Protein AF-A0A847L4D3-F1 (afdb_monomer)

Structure (mmCIF, N/CA/C/O backbone):
data_AF-A0A847L4D3-F1
#
_entry.id   AF-A0A847L4D3-F1
#
loop_
_atom_site.group_PDB
_atom_site.id
_atom_site.type_symbol
_atom_site.label_atom_id
_atom_site.label_alt_id
_atom_site.label_comp_id
_atom_site.label_asym_id
_atom_site.label_entity_id
_atom_site.label_seq_id
_atom_site.pdbx_PDB_ins_code
_atom_site.Cartn_x
_atom_site.Cartn_y
_atom_site.Cartn_z
_atom_site.occupancy
_atom_site.B_iso_or_equiv
_atom_site.auth_seq_id
_atom_site.auth_comp_id
_atom_site.auth_asym_id
_atom_site.auth_atom_id
_atom_site.pdbx_PDB_model_num
ATOM 1 N N . MET A 1 1 ? -10.378 -3.394 -3.296 1.00 94.12 1 MET A N 1
ATOM 2 C CA . MET A 1 1 ? -9.780 -4.619 -3.864 1.00 94.12 1 MET A CA 1
ATOM 3 C C . MET A 1 1 ? -9.910 -5.769 -2.875 1.00 94.12 1 MET A C 1
ATOM 5 O O . MET A 1 1 ? -10.115 -5.501 -1.698 1.00 94.12 1 MET A O 1
ATOM 9 N N . GLU A 1 2 ? -9.843 -7.011 -3.350 1.00 95.50 2 GLU A N 1
ATOM 10 C CA . GLU A 1 2 ? -9.756 -8.251 -2.567 1.00 95.50 2 GLU A CA 1
ATOM 11 C C . GLU A 1 2 ? -8.554 -9.065 -3.065 1.00 95.50 2 GLU A C 1
ATOM 13 O O . GLU A 1 2 ? -8.403 -9.252 -4.276 1.00 95.50 2 GLU A O 1
ATOM 18 N N . HIS A 1 3 ? -7.693 -9.506 -2.148 1.00 97.25 3 HIS A N 1
ATOM 19 C CA . HIS A 1 3 ? -6.501 -10.296 -2.453 1.00 97.25 3 HIS A CA 1
ATOM 20 C C . HIS A 1 3 ? -6.061 -11.127 -1.243 1.00 97.25 3 HIS A C 1
ATOM 22 O O . HIS A 1 3 ? -6.360 -10.758 -0.109 1.00 97.25 3 HIS A O 1
ATOM 28 N N . GLU A 1 4 ? -5.345 -12.224 -1.476 1.00 97.94 4 GLU A N 1
ATOM 29 C CA . GLU A 1 4 ? -4.710 -12.988 -0.397 1.00 97.94 4 GLU A CA 1
ATOM 30 C C . GLU A 1 4 ? -3.506 -12.223 0.160 1.00 97.94 4 GLU A C 1
ATOM 32 O O . GLU A 1 4 ? -2.824 -11.487 -0.561 1.00 97.94 4 GLU A O 1
ATOM 37 N N . GLY A 1 5 ? -3.264 -12.364 1.458 1.00 97.94 5 GLY A N 1
ATOM 38 C CA . GLY A 1 5 ? -2.140 -11.703 2.095 1.00 97.94 5 GLY A CA 1
ATOM 39 C C . GLY A 1 5 ? -2.035 -11.984 3.582 1.00 97.94 5 GLY A C 1
ATOM 40 O O . GLY A 1 5 ? -2.640 -12.913 4.122 1.00 97.94 5 GLY A O 1
ATOM 41 N N . GLU A 1 6 ? -1.258 -11.143 4.252 1.00 97.75 6 GLU A N 1
ATOM 42 C CA . GLU A 1 6 ? -1.014 -11.212 5.684 1.00 97.75 6 GLU A CA 1
ATOM 43 C C . GLU A 1 6 ? -1.372 -9.904 6.374 1.00 97.75 6 GLU A C 1
ATOM 45 O O . GLU A 1 6 ? -1.215 -8.816 5.816 1.00 97.75 6 GLU A O 1
ATOM 50 N N . TYR A 1 7 ? -1.825 -10.001 7.619 1.00 97.44 7 TYR A N 1
ATOM 51 C CA . TYR A 1 7 ? -2.167 -8.841 8.428 1.00 97.44 7 TYR A CA 1
ATOM 52 C C . TYR A 1 7 ? -1.813 -9.013 9.900 1.00 97.44 7 TYR A C 1
ATOM 54 O O . TYR A 1 7 ? -1.570 -10.116 10.397 1.00 97.44 7 TYR A O 1
ATOM 62 N N . VAL A 1 8 ? -1.865 -7.897 10.622 1.00 96.25 8 VAL A N 1
ATOM 63 C CA . VAL A 1 8 ? -1.767 -7.837 12.081 1.00 96.25 8 VAL A CA 1
ATOM 64 C C . VAL A 1 8 ? -2.901 -6.995 12.673 1.00 96.25 8 VAL A C 1
ATOM 66 O O . VAL A 1 8 ? -3.474 -6.128 12.012 1.00 96.25 8 VAL A O 1
ATOM 69 N N . THR A 1 9 ? -3.244 -7.255 13.935 1.00 94.94 9 THR A N 1
ATOM 70 C CA . THR A 1 9 ? -4.385 -6.628 14.640 1.00 94.94 9 THR A CA 1
ATOM 71 C C . THR A 1 9 ? -3.972 -5.750 15.823 1.00 94.94 9 THR A C 1
ATOM 73 O O . THR A 1 9 ? -4.820 -5.290 16.583 1.00 94.94 9 THR A O 1
ATOM 76 N N . ARG A 1 10 ? -2.666 -5.539 16.019 1.00 93.19 10 ARG A N 1
ATOM 77 C CA . ARG A 1 10 ? -2.084 -4.766 17.126 1.00 93.19 10 ARG A CA 1
ATOM 78 C C . ARG A 1 10 ? -0.726 -4.196 16.724 1.00 93.19 10 ARG A C 1
ATOM 80 O O . ARG A 1 10 ? -0.084 -4.755 15.843 1.00 93.19 10 ARG A O 1
ATOM 87 N N . LEU A 1 11 ? -0.282 -3.133 17.400 1.00 91.31 11 LEU A N 1
ATOM 88 C CA . LEU A 1 11 ? 0.953 -2.400 17.065 1.00 91.31 11 LEU A CA 1
ATOM 89 C C . LEU A 1 11 ? 2.250 -3.182 17.299 1.00 91.31 11 LEU A C 1
ATOM 91 O O . LEU A 1 11 ? 3.213 -2.994 16.568 1.00 91.31 11 LEU A O 1
ATOM 95 N N . ASN A 1 12 ? 2.261 -4.084 18.285 1.00 89.25 12 ASN A N 1
ATOM 96 C CA . ASN A 1 12 ? 3.411 -4.939 18.598 1.00 89.25 12 ASN A CA 1
ATOM 97 C C . ASN A 1 12 ? 3.042 -6.417 18.416 1.00 89.25 12 ASN A C 1
ATOM 99 O O . ASN A 1 12 ? 2.889 -7.154 19.397 1.00 89.25 12 ASN A O 1
ATOM 103 N N . PRO A 1 13 ? 2.787 -6.863 17.177 1.00 89.19 13 PRO A N 1
ATOM 104 C CA . PRO A 1 13 ? 2.429 -8.238 16.925 1.00 89.19 13 PRO A CA 1
ATOM 105 C C . PRO A 1 13 ? 3.690 -9.106 16.902 1.00 89.19 13 PRO A C 1
ATOM 107 O O . PRO A 1 13 ? 4.746 -8.738 16.391 1.00 89.19 13 PRO A O 1
ATOM 110 N N . THR A 1 14 ? 3.553 -10.298 17.467 1.00 91.00 14 THR A N 1
ATOM 111 C CA . THR A 1 14 ? 4.585 -11.339 17.467 1.00 91.00 14 THR A CA 1
ATOM 112 C C . THR A 1 14 ? 4.503 -12.230 16.227 1.00 91.00 14 THR A C 1
ATOM 114 O O . THR A 1 14 ? 5.414 -13.004 15.971 1.00 91.00 14 THR A O 1
ATOM 117 N N . GLN A 1 15 ? 3.403 -12.138 15.476 1.00 93.38 15 GLN A N 1
ATOM 118 C CA . GLN A 1 15 ? 3.146 -12.889 14.252 1.00 93.38 15 GLN A CA 1
ATOM 119 C C . GLN A 1 15 ? 2.097 -12.165 13.402 1.00 93.38 15 GLN A C 1
ATOM 121 O O . GLN A 1 15 ? 1.239 -11.460 13.947 1.00 93.38 15 GLN A O 1
ATOM 126 N N . SER A 1 16 ? 2.153 -12.377 12.093 1.00 95.62 16 SER A N 1
ATOM 127 C CA . SER A 1 16 ? 1.091 -12.037 11.150 1.00 95.62 16 SER A CA 1
ATOM 128 C C . SER A 1 16 ? 0.092 -13.193 11.016 1.00 95.62 16 SER A C 1
ATOM 130 O O . SER A 1 16 ? 0.324 -14.309 11.482 1.00 95.62 16 SER A O 1
ATOM 132 N N . THR A 1 17 ? -1.071 -12.915 10.433 1.00 96.44 17 THR A N 1
ATOM 133 C CA . THR A 1 17 ? -2.108 -13.905 10.107 1.00 96.44 17 THR A CA 1
ATOM 134 C C . THR A 1 17 ? -2.388 -13.864 8.613 1.00 96.44 17 THR A C 1
ATOM 136 O O . THR A 1 17 ? -2.573 -12.778 8.072 1.00 96.44 17 THR A O 1
ATOM 139 N N . LYS A 1 18 ? -2.435 -15.034 7.965 1.00 97.50 18 LYS A N 1
ATOM 140 C CA . LYS A 1 18 ? -2.825 -15.179 6.555 1.00 97.50 18 LYS A CA 1
ATOM 141 C C . LYS A 1 18 ? -4.338 -15.207 6.407 1.00 97.50 18 LYS A C 1
ATOM 143 O O . LYS A 1 18 ? -4.996 -15.934 7.150 1.00 97.50 18 LYS A O 1
ATOM 148 N N . ASP A 1 19 ? -4.872 -14.444 5.459 1.00 96.62 19 ASP A N 1
ATOM 149 C CA . ASP A 1 19 ? -6.296 -14.445 5.113 1.00 96.62 19 ASP A CA 1
ATOM 150 C C . ASP A 1 19 ? -6.549 -13.743 3.769 1.00 96.62 19 ASP A C 1
ATOM 152 O O . ASP A 1 19 ? -5.694 -13.026 3.246 1.00 96.62 19 ASP A O 1
ATOM 156 N N . THR A 1 20 ? -7.778 -13.861 3.270 1.00 96.25 20 THR A N 1
ATOM 157 C CA . THR A 1 20 ? -8.281 -12.997 2.208 1.00 96.25 20 THR A CA 1
ATOM 158 C C . THR A 1 20 ? -8.541 -11.602 2.782 1.00 96.25 20 THR A C 1
ATOM 160 O O . THR A 1 20 ? -9.382 -11.413 3.671 1.00 96.25 20 THR A O 1
ATOM 163 N N . LEU A 1 21 ? -7.860 -10.599 2.239 1.00 96.38 21 LEU A N 1
ATOM 164 C CA . LEU A 1 21 ? -7.950 -9.208 2.656 1.00 96.38 21 LEU A CA 1
ATOM 165 C C . LEU A 1 21 ? -8.733 -8.379 1.647 1.00 96.38 21 LEU A C 1
ATOM 167 O O . LEU A 1 21 ? -8.495 -8.442 0.442 1.00 96.38 21 LEU A O 1
ATOM 171 N N . ARG A 1 22 ? -9.620 -7.517 2.146 1.00 94.25 22 ARG A N 1
ATOM 172 C CA . ARG A 1 22 ? -10.179 -6.412 1.370 1.00 94.25 22 ARG A CA 1
ATOM 173 C C . ARG A 1 22 ? -9.639 -5.084 1.822 1.00 94.25 22 ARG A C 1
ATOM 175 O O . ARG A 1 22 ? -9.641 -4.792 3.008 1.00 94.25 22 ARG A O 1
ATOM 182 N N . PHE A 1 23 ? -9.285 -4.245 0.870 1.00 94.75 23 PHE A N 1
ATOM 183 C CA . PHE A 1 23 ? -8.632 -2.975 1.143 1.00 94.75 23 PHE A CA 1
ATOM 184 C C . PHE A 1 23 ? -8.948 -1.943 0.068 1.00 94.75 23 PHE A C 1
ATOM 186 O O . PHE A 1 23 ? -9.446 -2.273 -1.016 1.00 94.75 23 PHE A O 1
ATOM 193 N N . TRP A 1 24 ? -8.658 -0.689 0.383 1.00 93.62 24 TRP A N 1
ATOM 194 C CA . TRP A 1 24 ? -8.607 0.395 -0.587 1.00 93.62 24 TRP A CA 1
ATOM 195 C C . TRP A 1 24 ? -7.185 0.585 -1.085 1.00 93.62 24 TRP A C 1
ATOM 197 O O . TRP A 1 24 ? -6.233 0.226 -0.405 1.00 93.62 24 TRP A O 1
ATOM 207 N N . GLY A 1 25 ? -7.058 1.110 -2.292 1.00 90.12 25 GLY A N 1
ATOM 208 C CA . GLY A 1 25 ? -5.776 1.382 -2.912 1.00 90.12 25 GLY A CA 1
ATOM 209 C C . GLY A 1 25 ? -5.980 1.827 -4.347 1.00 90.12 25 GLY A C 1
ATOM 210 O O . GLY A 1 25 ? -7.039 1.592 -4.939 1.00 90.12 25 GLY A O 1
ATOM 211 N N . GLU A 1 26 ? -4.957 2.458 -4.896 1.00 86.56 26 GLU A N 1
ATOM 212 C CA . GLU A 1 26 ? -4.883 2.734 -6.321 1.00 86.56 26 GLU A CA 1
ATOM 213 C C . GLU A 1 26 ? -4.434 1.462 -7.040 1.00 86.56 26 GLU A C 1
ATOM 215 O O . GLU A 1 26 ? -3.551 0.748 -6.568 1.00 86.56 26 GLU A O 1
ATOM 220 N N . TYR A 1 27 ? -5.091 1.135 -8.149 1.00 89.00 27 TYR A N 1
ATOM 221 C CA . TYR A 1 27 ? -4.680 0.050 -9.029 1.00 89.00 27 TYR A CA 1
ATOM 222 C C . TYR A 1 27 ? -5.233 0.301 -10.422 1.00 89.00 27 TYR A C 1
ATOM 224 O O . TYR A 1 27 ? -6.444 0.269 -10.639 1.00 89.00 27 TYR A O 1
ATOM 232 N N . GLU A 1 28 ? -4.334 0.538 -11.366 1.00 86.12 28 GLU A N 1
ATOM 233 C CA . GLU A 1 28 ? -4.699 0.877 -12.742 1.00 86.12 28 GLU A CA 1
ATOM 234 C C . GLU A 1 28 ? -4.653 -0.347 -13.676 1.00 86.12 28 GLU A C 1
ATOM 236 O O . GLU A 1 28 ? -5.037 -0.279 -14.839 1.00 86.12 28 GLU A O 1
ATOM 241 N N . GLY A 1 29 ? -4.187 -1.499 -13.183 1.00 85.81 29 GLY A N 1
ATOM 242 C CA . GLY A 1 29 ? -4.111 -2.735 -13.957 1.00 85.81 29 GLY A CA 1
ATOM 243 C C . GLY A 1 29 ? -5.462 -3.426 -14.190 1.00 85.81 29 GLY A C 1
ATOM 244 O O . GLY A 1 29 ? -6.542 -2.933 -13.858 1.00 85.81 29 GLY A O 1
ATOM 245 N N . PHE A 1 30 ? -5.406 -4.633 -14.756 1.00 88.56 30 PHE A N 1
ATOM 246 C CA . PHE A 1 30 ? -6.608 -5.420 -15.019 1.00 88.56 30 PHE A CA 1
ATOM 247 C C . PHE A 1 30 ? -7.187 -6.006 -13.736 1.00 88.56 30 PHE A C 1
ATOM 249 O O . PHE A 1 30 ? -6.486 -6.569 -12.899 1.00 88.56 30 PHE A O 1
ATOM 256 N N . SER A 1 31 ? -8.505 -5.928 -13.597 1.00 92.44 31 SER A N 1
ATOM 257 C CA . SER A 1 31 ? -9.205 -6.567 -12.491 1.00 92.44 31 SER A CA 1
ATOM 258 C C . SER A 1 31 ? -10.518 -7.172 -12.957 1.00 92.44 31 SER A C 1
ATOM 260 O O . SER A 1 31 ? -11.190 -6.658 -13.851 1.00 92.44 31 SER A O 1
ATOM 262 N N . LYS A 1 32 ? -10.891 -8.297 -12.347 1.00 94.56 32 LYS A N 1
ATOM 263 C CA . LYS A 1 32 ? -12.287 -8.745 -12.350 1.00 94.56 32 LYS A CA 1
ATOM 264 C C . LYS A 1 32 ? -13.002 -7.985 -11.247 1.00 94.56 32 LYS A C 1
ATOM 266 O O . LYS A 1 32 ? -12.359 -7.543 -10.299 1.00 94.56 32 LYS A O 1
ATOM 271 N N . PHE A 1 33 ? -14.317 -7.863 -11.315 1.00 94.81 33 PHE A N 1
ATOM 272 C CA . PHE A 1 33 ? -15.065 -7.279 -10.211 1.00 94.81 33 PHE A CA 1
ATOM 273 C C . PHE A 1 33 ? -16.338 -8.057 -9.922 1.00 94.81 33 PHE A C 1
ATOM 275 O O . PHE A 1 33 ? -16.873 -8.766 -10.774 1.00 94.81 33 PHE A O 1
ATOM 282 N N . ARG A 1 34 ? -16.819 -7.907 -8.692 1.00 93.50 34 ARG A N 1
ATOM 283 C CA . ARG A 1 34 ? -18.130 -8.377 -8.252 1.00 93.50 34 ARG A CA 1
ATOM 284 C C . ARG A 1 34 ? -18.866 -7.223 -7.596 1.00 93.50 34 ARG A C 1
ATOM 286 O O . ARG A 1 34 ? -18.284 -6.508 -6.783 1.00 93.50 34 ARG A O 1
ATOM 293 N N . LEU A 1 35 ? -20.143 -7.066 -7.926 1.00 91.94 35 LEU A N 1
ATOM 294 C CA . LEU A 1 35 ? -20.995 -6.072 -7.282 1.00 91.94 35 LEU A CA 1
ATOM 295 C C . LEU A 1 35 ? -21.237 -6.436 -5.811 1.00 91.94 35 LEU A C 1
ATOM 297 O O . LEU A 1 35 ? -21.359 -7.608 -5.446 1.00 91.94 35 LEU A O 1
ATOM 301 N N . LEU A 1 36 ? -21.283 -5.412 -4.970 1.00 88.00 36 LEU A N 1
ATOM 302 C CA . LEU A 1 36 ? -21.524 -5.511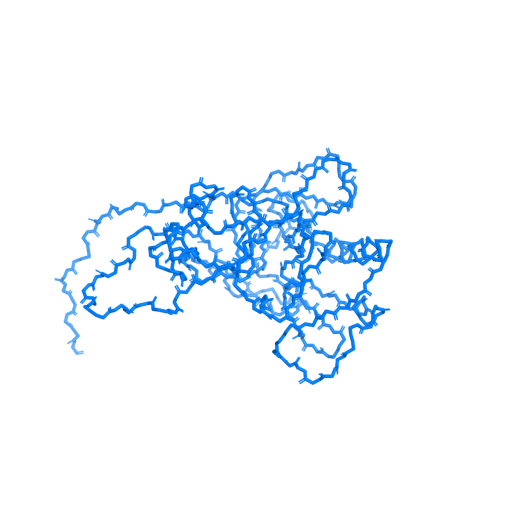 -3.538 1.00 88.00 36 LEU A CA 1
ATOM 303 C C . LEU A 1 36 ? -22.925 -5.003 -3.205 1.00 88.00 36 LEU A C 1
ATOM 305 O O . LEU A 1 36 ? -23.461 -4.117 -3.875 1.00 88.00 36 LEU A O 1
ATOM 309 N N . GLY A 1 37 ? -23.495 -5.527 -2.120 1.00 81.81 37 GLY A N 1
ATOM 310 C CA . GLY A 1 37 ? -24.670 -4.913 -1.513 1.00 81.81 37 GLY A CA 1
ATOM 311 C C . GLY A 1 37 ? -24.332 -3.521 -0.972 1.00 81.81 37 GLY A C 1
ATOM 312 O O . GLY A 1 37 ? -23.215 -3.277 -0.502 1.00 81.81 37 GLY A O 1
ATOM 313 N N . ARG A 1 38 ? -25.303 -2.600 -1.001 1.00 71.94 38 ARG A N 1
ATOM 314 C CA . ARG A 1 38 ? -25.154 -1.308 -0.316 1.00 71.94 38 ARG A CA 1
ATOM 315 C C . ARG A 1 38 ? -25.117 -1.532 1.192 1.00 71.94 38 ARG A C 1
ATOM 317 O O . ARG A 1 38 ? -26.050 -2.098 1.755 1.00 71.94 38 ARG A O 1
ATOM 324 N N . ASN A 1 39 ? -24.078 -1.023 1.845 1.00 72.44 39 ASN A N 1
ATOM 325 C CA . ASN A 1 39 ? -24.051 -0.918 3.302 1.00 72.44 39 ASN A CA 1
ATOM 326 C C . ASN A 1 39 ? -24.687 0.410 3.745 1.00 72.44 39 ASN A C 1
ATOM 328 O O . ASN A 1 39 ? -24.009 1.432 3.802 1.00 72.44 39 ASN A O 1
ATOM 332 N N . LEU A 1 40 ? -25.990 0.414 4.024 1.00 69.12 40 LEU A N 1
ATOM 333 C CA . LEU A 1 40 ? -26.700 1.631 4.451 1.00 69.12 40 LEU A CA 1
ATOM 334 C C . LEU A 1 40 ? -26.262 2.137 5.835 1.00 69.12 40 LEU A C 1
ATOM 336 O O . LEU A 1 40 ? -26.471 3.303 6.145 1.00 69.12 40 LEU A O 1
ATOM 340 N N . ASN A 1 41 ? -25.631 1.278 6.639 1.00 68.06 41 ASN A N 1
ATOM 341 C CA . ASN A 1 41 ? -25.183 1.603 7.992 1.00 68.06 41 ASN A CA 1
ATOM 342 C C . ASN A 1 41 ? -23.726 2.081 8.038 1.00 68.06 41 ASN A C 1
ATOM 344 O O . ASN A 1 41 ? -23.231 2.419 9.111 1.00 68.06 41 ASN A O 1
ATOM 348 N N . ASN A 1 42 ? -23.015 2.084 6.905 1.00 65.88 42 ASN A N 1
ATOM 349 C CA . ASN A 1 42 ? -21.631 2.527 6.883 1.00 65.88 42 ASN A CA 1
ATOM 350 C C . ASN A 1 42 ? -21.562 4.050 6.761 1.00 65.88 42 ASN A C 1
ATOM 352 O O . ASN A 1 42 ? -21.880 4.614 5.715 1.00 65.88 42 ASN A O 1
ATOM 356 N N . THR A 1 43 ? -21.128 4.695 7.840 1.00 60.19 43 THR A N 1
ATOM 357 C CA . THR A 1 43 ? -20.930 6.145 7.919 1.00 60.19 43 THR A CA 1
ATOM 358 C C . THR A 1 43 ? -19.582 6.601 7.359 1.00 60.19 43 THR A C 1
ATOM 360 O O . THR A 1 43 ? -19.357 7.802 7.240 1.00 60.19 43 THR A O 1
ATOM 363 N N . ASN A 1 44 ? -18.669 5.682 7.027 1.00 60.94 44 ASN A N 1
ATOM 364 C CA . ASN A 1 44 ? -17.367 6.036 6.467 1.00 60.94 44 ASN A CA 1
ATOM 365 C C . ASN A 1 44 ? -17.521 6.487 5.009 1.00 60.94 44 ASN A C 1
ATOM 367 O O . ASN A 1 44 ? -18.290 5.912 4.233 1.00 60.94 44 ASN A O 1
ATOM 371 N N . HIS A 1 45 ? -16.749 7.503 4.623 1.00 60.19 45 HIS A N 1
ATOM 372 C CA . HIS A 1 45 ? -16.750 8.035 3.264 1.00 60.19 45 HIS A CA 1
ATOM 373 C C . HIS A 1 45 ? -16.444 6.954 2.215 1.00 60.19 45 HIS A C 1
ATOM 375 O O . HIS A 1 45 ? -15.543 6.132 2.390 1.00 60.19 45 HIS A O 1
ATOM 381 N N . ASN A 1 46 ? -17.163 7.039 1.090 1.00 66.19 46 ASN A N 1
ATOM 382 C CA . ASN A 1 46 ? -17.066 6.173 -0.087 1.00 66.19 46 ASN A CA 1
ATOM 383 C C . ASN A 1 46 ? -17.420 4.713 0.198 1.00 66.19 46 ASN A C 1
ATOM 385 O O . ASN A 1 46 ? -16.546 3.884 0.383 1.00 66.19 46 ASN A O 1
ATOM 389 N N . ASN A 1 47 ? -18.707 4.373 0.170 1.00 74.75 47 ASN A N 1
ATOM 390 C CA . ASN A 1 47 ? -19.155 2.984 0.214 1.00 74.75 47 ASN A CA 1
ATOM 391 C C . ASN A 1 47 ? -19.143 2.381 -1.208 1.00 74.75 47 ASN A C 1
ATOM 393 O O . ASN A 1 47 ? -20.003 2.740 -2.019 1.00 74.75 47 ASN A O 1
ATOM 397 N N . PRO A 1 48 ? -18.178 1.511 -1.553 1.00 83.94 48 PRO A N 1
ATOM 398 C CA . PRO A 1 48 ? -17.998 1.044 -2.915 1.00 83.94 48 PRO A CA 1
ATOM 399 C C . PRO A 1 48 ? -19.102 0.047 -3.273 1.00 83.94 48 PRO A C 1
ATOM 401 O O . PRO A 1 48 ? -19.474 -0.815 -2.479 1.00 83.94 48 PRO A O 1
ATOM 404 N N . CYS A 1 49 ? -19.608 0.132 -4.502 1.00 86.38 49 CYS A N 1
ATOM 405 C CA . CYS A 1 49 ? -20.616 -0.795 -5.021 1.00 86.38 49 CYS A CA 1
ATOM 406 C C . CYS A 1 49 ? -20.016 -2.043 -5.682 1.00 86.38 49 CYS A C 1
ATOM 408 O O . CYS A 1 49 ? -20.761 -2.909 -6.136 1.00 86.38 49 CYS A O 1
ATOM 410 N N . ALA A 1 50 ? -18.689 -2.151 -5.744 1.00 91.06 50 ALA A N 1
ATOM 411 C CA . ALA A 1 50 ? -17.989 -3.283 -6.325 1.00 91.06 50 ALA A CA 1
ATOM 412 C C . ALA A 1 50 ? -16.696 -3.582 -5.561 1.00 91.06 50 ALA A C 1
ATOM 414 O O . ALA A 1 50 ? -16.048 -2.688 -5.018 1.00 91.06 50 ALA A O 1
ATOM 415 N N . VAL A 1 51 ? -16.310 -4.854 -5.550 1.00 93.25 51 VAL A N 1
ATOM 416 C CA . VAL A 1 51 ? -14.987 -5.306 -5.126 1.00 93.25 51 VAL A CA 1
ATOM 417 C C . VAL A 1 51 ? -14.216 -5.779 -6.348 1.00 93.25 51 VAL A C 1
ATOM 419 O O . VAL A 1 51 ? -14.728 -6.562 -7.145 1.00 93.25 51 VAL A O 1
ATOM 422 N N . HIS A 1 52 ? -12.993 -5.277 -6.491 1.00 95.19 52 HIS A N 1
ATOM 423 C CA . HIS A 1 52 ? -12.077 -5.639 -7.567 1.00 95.19 52 HIS A CA 1
ATOM 424 C C . HIS A 1 52 ? -11.121 -6.746 -7.122 1.00 95.19 52 HIS A C 1
ATOM 426 O O . HIS A 1 52 ? -10.640 -6.713 -5.992 1.00 95.19 52 HIS A O 1
ATOM 432 N N . PHE A 1 53 ? -10.812 -7.662 -8.033 1.00 95.44 53 PHE A N 1
ATOM 433 C CA . PHE A 1 53 ? -9.846 -8.750 -7.910 1.00 95.44 53 PHE A CA 1
ATOM 434 C C . PHE A 1 53 ? -8.728 -8.490 -8.928 1.00 95.44 53 PHE A C 1
ATOM 436 O O . PHE A 1 53 ? -8.896 -8.828 -10.109 1.00 95.44 53 PHE A O 1
ATOM 443 N N . PRO A 1 54 ? -7.648 -7.804 -8.517 1.00 94.25 54 PRO A N 1
ATOM 444 C CA . PRO A 1 54 ? -6.505 -7.513 -9.375 1.00 94.25 54 PRO A CA 1
ATOM 445 C C . PRO A 1 54 ? -5.875 -8.786 -9.940 1.00 94.25 54 PRO A C 1
ATOM 447 O O . PRO A 1 54 ? -5.740 -9.789 -9.236 1.00 94.25 54 PRO A O 1
ATOM 450 N N . PHE A 1 55 ? -5.471 -8.746 -11.206 1.00 92.31 55 PHE A N 1
ATOM 451 C CA . PHE A 1 55 ? -4.698 -9.813 -11.830 1.00 92.31 55 PHE A CA 1
ATOM 452 C C . PHE A 1 55 ? -3.740 -9.250 -12.874 1.00 92.31 55 PHE A C 1
ATOM 454 O O . PHE A 1 55 ? -3.964 -8.193 -13.466 1.00 92.31 55 PHE A O 1
ATOM 461 N N . TYR A 1 56 ? -2.668 -9.989 -13.130 1.00 88.62 56 TYR A N 1
ATOM 462 C CA . TYR A 1 56 ? -1.724 -9.648 -14.173 1.00 88.62 56 TYR A CA 1
ATOM 463 C C . TYR A 1 56 ? -2.115 -10.307 -15.502 1.00 88.62 56 TYR A C 1
ATOM 465 O O . TYR A 1 56 ? -2.396 -11.507 -15.571 1.00 88.62 56 TYR A O 1
ATOM 473 N N . TYR A 1 57 ? -2.141 -9.504 -16.568 1.00 83.88 57 TYR A N 1
ATOM 474 C CA . TYR A 1 57 ? -2.379 -9.967 -17.933 1.00 83.88 57 TYR A CA 1
ATOM 475 C C . TYR A 1 57 ? -1.132 -9.700 -18.789 1.00 83.88 57 TYR A C 1
ATOM 477 O O . TYR A 1 57 ? -0.900 -8.543 -19.169 1.00 83.88 57 TYR A O 1
ATOM 485 N N . PRO A 1 58 ? -0.324 -10.736 -19.081 1.00 74.00 58 PRO A N 1
ATOM 486 C CA . PRO A 1 58 ? 0.846 -10.594 -19.932 1.00 74.00 58 PRO A CA 1
ATOM 487 C C . PRO A 1 58 ? 0.409 -10.334 -21.380 1.00 74.00 58 PRO A C 1
ATOM 489 O O . PRO A 1 58 ? -0.657 -10.775 -21.810 1.00 74.00 58 PRO A O 1
ATOM 492 N N . ASN A 1 59 ? 1.245 -9.645 -22.158 1.00 62.75 59 ASN A N 1
ATOM 493 C CA . ASN A 1 59 ? 1.027 -9.381 -23.590 1.00 62.75 59 ASN A CA 1
ATOM 494 C C . ASN A 1 59 ? -0.142 -8.443 -23.941 1.00 62.75 59 ASN A C 1
ATOM 496 O O . ASN A 1 59 ? -0.693 -8.527 -25.039 1.00 62.75 59 ASN A O 1
ATOM 500 N N . TRP A 1 60 ? -0.493 -7.484 -23.078 1.00 59.75 60 TRP A N 1
ATOM 501 C CA . TRP A 1 60 ? -1.348 -6.366 -23.517 1.00 59.75 60 TRP A CA 1
ATOM 502 C C . TRP A 1 60 ? -0.653 -5.430 -24.531 1.00 59.75 60 TRP A C 1
ATOM 504 O O . TRP A 1 60 ? -1.259 -4.505 -25.065 1.00 59.75 60 TRP A O 1
ATOM 514 N N . VAL A 1 61 ? 0.617 -5.687 -24.850 1.00 52.00 61 VAL A N 1
ATOM 515 C CA . VAL A 1 61 ? 1.359 -4.950 -25.870 1.00 52.00 61 VAL A CA 1
ATOM 516 C C . VAL A 1 61 ? 0.734 -5.206 -27.251 1.00 52.00 61 VAL A C 1
ATOM 518 O O . VAL A 1 61 ? 0.870 -6.283 -27.819 1.00 52.00 61 VAL A O 1
ATOM 521 N N . ASN A 1 62 ? 0.056 -4.194 -27.796 1.00 46.75 62 ASN A N 1
ATOM 522 C CA . ASN A 1 62 ? -0.241 -4.024 -29.222 1.00 46.75 62 ASN A CA 1
ATOM 523 C C . ASN A 1 62 ? -0.932 -5.193 -29.951 1.00 46.75 62 ASN A C 1
ATOM 525 O O . ASN A 1 62 ? -0.346 -5.844 -30.817 1.00 46.75 62 ASN A O 1
ATOM 529 N N . ARG A 1 63 ? -2.255 -5.322 -29.790 1.00 41.50 63 ARG A N 1
ATOM 530 C CA . ARG A 1 63 ? -3.087 -5.798 -30.913 1.00 41.50 63 ARG A CA 1
ATOM 531 C C . ARG A 1 63 ? -3.270 -4.658 -31.927 1.00 41.50 63 ARG A C 1
ATOM 533 O O . ARG A 1 63 ? -4.314 -4.021 -31.960 1.00 41.50 63 ARG A O 1
ATOM 540 N N . GLY A 1 64 ? -2.237 -4.393 -32.730 1.00 39.00 64 GLY A N 1
ATOM 541 C CA . GLY A 1 64 ? -2.368 -3.665 -34.002 1.00 39.00 64 GLY A CA 1
ATOM 542 C C . GLY A 1 64 ? -2.087 -2.157 -34.027 1.00 39.00 64 GLY A C 1
ATOM 543 O O . GLY A 1 64 ? -2.300 -1.549 -35.071 1.00 39.00 64 GLY A O 1
ATOM 544 N N . SER A 1 65 ? -1.590 -1.536 -32.953 1.00 43.81 65 SER A N 1
ATOM 545 C CA . SER A 1 65 ? -1.197 -0.120 -33.004 1.00 43.81 65 SER A CA 1
ATOM 546 C C . SER A 1 65 ? 0.268 0.026 -33.427 1.00 43.81 65 SER A C 1
ATOM 548 O O . SER A 1 65 ? 1.177 -0.382 -32.708 1.00 43.81 65 SER A O 1
ATOM 550 N N . THR A 1 66 ? 0.507 0.598 -34.610 1.00 43.12 66 THR A N 1
ATOM 551 C CA . THR A 1 66 ? 1.844 1.000 -35.096 1.00 43.12 66 THR A CA 1
ATOM 552 C C . THR A 1 66 ? 2.335 2.304 -34.466 1.00 43.12 66 THR A C 1
ATOM 554 O O . THR A 1 66 ? 3.493 2.679 -34.633 1.00 43.12 66 THR A O 1
ATOM 557 N N . THR A 1 67 ? 1.483 2.990 -33.709 1.00 43.41 67 THR A N 1
ATOM 558 C CA . THR A 1 67 ? 1.894 4.006 -32.742 1.00 43.41 67 THR A CA 1
ATOM 559 C C . THR A 1 67 ? 2.104 3.333 -31.384 1.00 43.41 67 THR A C 1
ATOM 561 O O . THR A 1 67 ? 1.363 2.398 -31.064 1.00 43.41 67 THR A O 1
ATOM 564 N N . PRO A 1 68 ? 3.072 3.776 -30.557 1.00 42.53 68 PRO A N 1
ATOM 565 C CA . PRO A 1 68 ? 3.195 3.341 -29.168 1.00 42.53 68 PRO A CA 1
ATOM 566 C C . PRO A 1 68 ? 1.989 3.872 -28.380 1.00 42.53 68 PRO A C 1
ATOM 568 O O . PRO A 1 68 ? 2.083 4.817 -27.607 1.00 42.53 68 PRO A O 1
ATOM 571 N N . ALA A 1 69 ? 0.808 3.304 -28.609 1.00 43.41 69 ALA A N 1
ATOM 572 C CA . ALA A 1 69 ? -0.428 3.662 -27.940 1.00 43.41 69 ALA A CA 1
ATOM 573 C C . ALA A 1 69 ? -0.465 2.979 -26.572 1.00 43.41 69 ALA A C 1
ATOM 575 O O . ALA A 1 69 ? -1.325 2.151 -26.301 1.00 43.41 69 ALA A O 1
ATOM 576 N N . CYS A 1 70 ? 0.522 3.315 -25.742 1.00 48.19 70 CYS A N 1
ATOM 577 C CA . CYS A 1 70 ? 0.389 3.382 -24.300 1.00 48.19 70 CYS A CA 1
ATOM 578 C C . CYS A 1 70 ? 1.620 4.056 -23.673 1.00 48.19 70 CYS A C 1
ATOM 580 O O . CYS A 1 70 ? 2.335 3.466 -22.872 1.00 48.19 70 CYS A O 1
ATOM 582 N N . VAL A 1 71 ? 1.888 5.313 -24.028 1.00 43.88 71 VAL A N 1
ATOM 583 C CA . VAL A 1 71 ? 2.916 6.122 -23.341 1.00 43.88 71 VAL A CA 1
ATOM 584 C C . VAL A 1 71 ? 2.389 6.691 -22.005 1.00 43.88 71 VAL A C 1
ATOM 586 O O . VAL A 1 71 ? 2.950 7.651 -21.500 1.00 43.88 71 VAL A O 1
ATOM 589 N N . ASN A 1 72 ? 1.280 6.157 -21.458 1.00 49.62 72 ASN A N 1
ATOM 590 C CA . ASN A 1 72 ? 0.566 6.729 -20.301 1.00 49.62 72 ASN A CA 1
ATOM 591 C C . ASN A 1 72 ? -0.361 5.766 -19.520 1.00 49.62 72 ASN A C 1
ATOM 593 O O . ASN A 1 72 ? -1.165 6.242 -18.727 1.00 49.62 72 ASN A O 1
ATOM 597 N N . CYS A 1 73 ? -0.346 4.447 -19.736 1.00 57.19 73 CYS A N 1
ATOM 598 C CA . CYS A 1 73 ? -1.410 3.592 -19.181 1.00 57.19 73 CYS A CA 1
ATOM 599 C C . CYS A 1 73 ? -0.900 2.627 -18.114 1.00 57.19 73 CYS A C 1
ATOM 601 O O . CYS A 1 73 ? -0.298 1.588 -18.395 1.00 57.19 73 CYS A O 1
ATOM 603 N N . HIS A 1 74 ? -1.290 2.965 -16.890 1.00 64.94 74 HIS A N 1
ATOM 604 C CA . HIS A 1 74 ? -1.466 2.073 -15.762 1.00 64.94 74 HIS A CA 1
ATOM 605 C C . HIS A 1 74 ? -0.212 1.858 -14.917 1.00 64.94 74 HIS A C 1
ATOM 607 O O . HIS A 1 74 ? 0.390 0.786 -14.981 1.00 64.94 74 HIS A O 1
ATOM 613 N N . ASN A 1 75 ? 0.156 2.851 -14.097 1.00 71.31 75 ASN A N 1
ATOM 614 C CA . ASN A 1 75 ? 1.062 2.635 -12.967 1.00 71.31 75 ASN A CA 1
ATOM 615 C C . ASN A 1 75 ? 0.251 2.409 -11.683 1.00 71.31 75 ASN A C 1
ATOM 617 O O . ASN A 1 75 ? -0.848 2.911 -11.501 1.00 71.31 75 ASN A O 1
ATOM 621 N N . THR A 1 76 ? 0.770 1.574 -10.791 1.00 80.62 76 THR A N 1
ATOM 622 C CA . THR A 1 76 ? 0.192 1.353 -9.460 1.00 80.62 76 THR A CA 1
ATOM 623 C C . THR A 1 76 ? 1.244 1.803 -8.464 1.00 80.62 76 THR A C 1
ATOM 625 O O . THR A 1 76 ? 2.267 1.136 -8.335 1.00 80.62 76 THR A O 1
ATOM 628 N N . ASP A 1 77 ? 1.020 2.945 -7.816 1.00 85.44 77 ASP A N 1
ATOM 629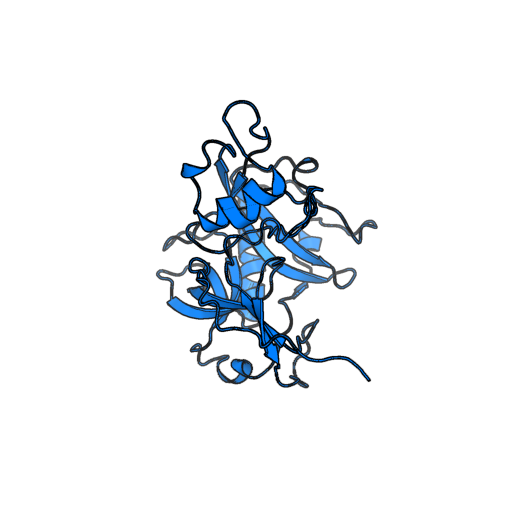 C CA . ASP A 1 77 ? 1.901 3.497 -6.787 1.00 85.44 77 ASP A CA 1
ATOM 630 C C . ASP A 1 77 ? 1.094 3.760 -5.498 1.00 85.44 77 ASP A C 1
ATOM 632 O O . ASP A 1 77 ? 0.142 4.535 -5.529 1.00 85.44 77 ASP A O 1
ATOM 636 N N . PRO A 1 78 ? 1.470 3.168 -4.353 1.00 92.62 78 PRO A N 1
ATOM 637 C CA . PRO A 1 78 ? 2.497 2.146 -4.215 1.00 92.62 78 PRO A CA 1
ATOM 638 C C . PRO A 1 78 ? 2.019 0.811 -4.807 1.00 92.62 78 PRO A C 1
ATOM 640 O O . PRO A 1 78 ? 0.852 0.438 -4.689 1.00 92.62 78 PRO A O 1
ATOM 643 N N . PHE A 1 79 ? 2.937 0.055 -5.402 1.00 94.56 79 PHE A N 1
ATOM 644 C CA . PHE A 1 79 ? 2.701 -1.335 -5.775 1.00 94.56 79 PHE A CA 1
ATOM 645 C C . PHE A 1 79 ? 2.910 -2.215 -4.545 1.00 94.56 79 PHE A C 1
ATOM 647 O O . PHE A 1 79 ? 4.011 -2.261 -4.008 1.00 94.56 79 PHE A O 1
ATOM 654 N N . ILE A 1 80 ? 1.864 -2.895 -4.080 1.00 96.38 80 ILE A N 1
ATOM 655 C CA . ILE A 1 80 ? 1.871 -3.605 -2.786 1.00 96.38 80 ILE A CA 1
ATOM 656 C C . ILE A 1 80 ? 1.909 -5.136 -2.900 1.00 96.38 80 ILE A C 1
ATOM 658 O O . ILE A 1 80 ? 1.907 -5.819 -1.879 1.00 96.38 80 ILE A O 1
ATOM 662 N N . PHE A 1 81 ? 1.861 -5.670 -4.121 1.00 96.25 81 PHE A N 1
ATOM 663 C CA . PHE A 1 81 ? 1.761 -7.107 -4.379 1.00 96.25 81 PHE A CA 1
ATOM 664 C C . PHE A 1 81 ? 3.148 -7.736 -4.501 1.00 96.25 81 PHE A C 1
ATOM 666 O O . PHE A 1 81 ? 4.039 -7.133 -5.089 1.00 96.25 81 PHE A O 1
ATOM 673 N N . GLY A 1 82 ? 3.309 -8.970 -4.034 1.00 94.56 82 GLY A N 1
ATOM 674 C CA . GLY A 1 82 ? 4.574 -9.694 -4.129 1.00 94.56 82 GLY A CA 1
ATOM 675 C C . GLY A 1 82 ? 5.502 -9.407 -2.957 1.00 94.56 82 GLY A C 1
ATOM 676 O O . GLY A 1 82 ? 5.062 -9.234 -1.818 1.00 94.56 82 GLY A O 1
ATOM 677 N N . ASP A 1 83 ? 6.804 -9.407 -3.218 1.00 92.88 83 ASP A N 1
ATOM 678 C CA . ASP A 1 83 ? 7.791 -9.499 -2.156 1.00 92.88 83 ASP A CA 1
ATOM 679 C C . ASP A 1 83 ? 7.819 -8.238 -1.306 1.00 92.88 83 ASP A C 1
ATOM 681 O O . ASP A 1 83 ? 7.874 -8.350 -0.086 1.00 92.88 83 ASP A O 1
ATOM 685 N N . TYR A 1 84 ? 7.777 -7.049 -1.902 1.00 95.00 84 TYR A N 1
ATOM 686 C CA . TYR A 1 84 ? 7.861 -5.777 -1.184 1.00 95.00 84 TYR A CA 1
ATOM 687 C C . TYR A 1 84 ? 6.780 -4.806 -1.640 1.00 95.00 84 TYR A C 1
ATOM 689 O O . TYR A 1 84 ? 6.251 -4.900 -2.743 1.00 95.00 84 TYR A O 1
ATOM 697 N N . PHE A 1 85 ? 6.517 -3.798 -0.806 1.00 96.50 85 PHE A N 1
ATOM 698 C CA . PHE A 1 85 ? 5.844 -2.608 -1.303 1.00 96.50 85 PHE A CA 1
ATOM 699 C C . PHE A 1 85 ? 6.874 -1.767 -2.056 1.00 96.50 85 PHE A C 1
ATOM 701 O O . PHE A 1 85 ? 7.936 -1.448 -1.516 1.00 96.50 85 PHE A O 1
ATOM 708 N N . TYR A 1 86 ? 6.554 -1.390 -3.285 1.00 94.94 86 TYR A N 1
ATOM 709 C CA . TYR A 1 86 ? 7.389 -0.558 -4.133 1.00 94.94 86 TYR A CA 1
ATOM 710 C C . TYR A 1 86 ? 6.703 0.762 -4.442 1.00 94.94 86 TYR A C 1
ATOM 712 O O . TYR A 1 86 ? 5.482 0.854 -4.546 1.00 94.94 86 TYR A O 1
ATOM 720 N N . TYR A 1 87 ? 7.511 1.792 -4.629 1.00 92.31 87 TYR A N 1
ATOM 721 C CA . TYR A 1 87 ? 7.041 3.103 -5.042 1.00 92.31 87 TYR A CA 1
ATOM 722 C C . TYR A 1 87 ? 8.045 3.687 -6.026 1.00 92.31 87 TYR A C 1
ATOM 724 O O . TYR A 1 87 ? 9.230 3.798 -5.690 1.00 92.31 87 TYR A O 1
ATOM 732 N N . ALA A 1 88 ? 7.601 4.044 -7.233 1.00 85.25 88 ALA A N 1
ATOM 733 C CA . ALA A 1 88 ? 8.486 4.469 -8.319 1.00 85.25 88 ALA A CA 1
ATOM 734 C C . ALA A 1 88 ? 8.227 5.889 -8.833 1.00 85.25 88 ALA A C 1
ATOM 736 O O . ALA A 1 88 ? 9.208 6.601 -9.042 1.00 85.25 88 ALA A O 1
ATOM 737 N N . PHE A 1 89 ? 6.978 6.337 -9.005 1.00 75.50 89 PHE A N 1
ATOM 738 C CA . PHE A 1 89 ? 6.708 7.507 -9.856 1.00 75.50 89 PHE A CA 1
ATOM 739 C C . PHE A 1 89 ? 6.120 8.713 -9.133 1.00 75.50 89 PHE A C 1
ATOM 741 O O . PHE A 1 89 ? 6.683 9.807 -9.208 1.00 75.50 89 PHE A O 1
ATOM 748 N N . CYS A 1 90 ? 4.956 8.549 -8.506 1.00 64.06 90 CYS A N 1
ATOM 749 C CA . CYS A 1 90 ? 4.055 9.671 -8.223 1.00 64.06 90 CYS A CA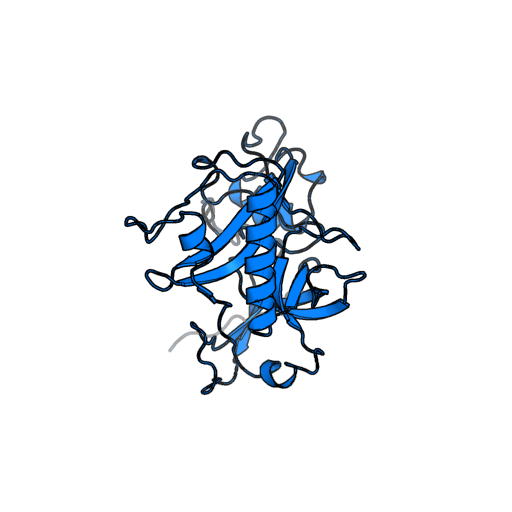 1
ATOM 750 C C . CYS A 1 90 ? 4.713 10.766 -7.362 1.00 64.06 90 CYS A C 1
ATOM 752 O O . CYS A 1 90 ? 5.021 10.518 -6.211 1.00 64.06 90 CYS A O 1
ATOM 754 N N . LEU A 1 91 ? 4.927 11.979 -7.890 1.00 61.34 91 LEU A N 1
ATOM 755 C CA . LEU A 1 91 ? 5.387 13.180 -7.155 1.00 61.34 91 LEU A CA 1
ATOM 756 C C . LEU A 1 91 ? 6.741 13.086 -6.413 1.00 61.34 91 LEU A C 1
ATOM 758 O O . LEU A 1 91 ? 7.112 14.019 -5.701 1.00 61.34 91 LEU A O 1
ATOM 762 N N . LYS A 1 92 ? 7.541 12.036 -6.638 1.00 61.00 92 LYS A N 1
ATOM 763 C CA . LYS A 1 92 ? 8.872 11.890 -6.018 1.00 61.00 92 LYS A CA 1
ATOM 764 C C . LYS A 1 92 ? 9.834 13.025 -6.340 1.00 61.00 92 LYS A C 1
ATOM 766 O O . LYS A 1 92 ? 10.592 13.446 -5.480 1.00 61.00 92 LYS A O 1
ATOM 771 N N . ASN A 1 93 ? 9.773 13.566 -7.556 1.00 61.72 93 ASN A N 1
ATOM 772 C CA . ASN A 1 93 ? 10.638 14.674 -7.978 1.00 61.72 93 ASN A CA 1
ATOM 773 C C . ASN A 1 93 ? 10.454 15.947 -7.129 1.00 61.72 93 ASN A C 1
ATOM 775 O O . ASN A 1 93 ? 11.233 16.886 -7.259 1.00 61.72 93 ASN A O 1
ATOM 779 N N . GLN A 1 94 ? 9.411 15.998 -6.296 1.00 64.31 94 GLN A N 1
ATOM 780 C CA . GLN A 1 94 ? 9.102 17.114 -5.408 1.00 64.31 94 GLN A CA 1
ATOM 781 C C . GLN A 1 94 ? 9.517 16.846 -3.952 1.00 64.31 94 GLN A C 1
ATOM 783 O O . GLN A 1 94 ? 9.429 17.756 -3.132 1.00 64.31 94 GLN A O 1
ATOM 788 N N . LEU A 1 95 ? 9.965 15.628 -3.622 1.00 72.56 95 LEU A N 1
ATOM 789 C CA . LEU A 1 95 ? 10.230 15.178 -2.257 1.00 72.56 95 LEU A CA 1
ATOM 790 C C . LEU A 1 95 ? 11.620 14.535 -2.137 1.00 72.56 95 LEU A C 1
ATOM 792 O O . LEU A 1 95 ? 11.977 13.642 -2.900 1.00 72.56 95 LEU A O 1
ATOM 796 N N . ASN A 1 96 ? 12.395 14.936 -1.128 1.00 80.50 96 ASN A N 1
ATOM 797 C CA . ASN A 1 96 ? 13.651 14.264 -0.786 1.00 80.50 96 ASN A CA 1
ATOM 798 C C . ASN A 1 96 ? 13.388 13.129 0.213 1.00 80.50 96 ASN A C 1
ATOM 800 O O . ASN A 1 96 ? 13.519 13.326 1.417 1.00 80.50 96 ASN A O 1
ATOM 804 N N . ILE A 1 97 ? 12.978 11.971 -0.299 1.00 87.81 97 ILE A N 1
ATOM 805 C CA . ILE A 1 97 ? 12.557 10.823 0.511 1.00 87.81 97 ILE A CA 1
ATOM 806 C C . ILE A 1 97 ? 13.771 9.979 0.922 1.00 87.81 97 ILE A C 1
ATOM 808 O O . ILE A 1 97 ? 14.554 9.547 0.073 1.00 87.81 97 ILE A O 1
ATOM 812 N N . GLN A 1 98 ? 13.899 9.709 2.218 1.00 90.69 98 GLN A N 1
ATOM 813 C CA . GLN A 1 98 ? 15.009 8.990 2.841 1.00 90.69 98 GLN A CA 1
ATOM 814 C C . GLN A 1 98 ? 14.525 7.770 3.648 1.00 90.69 98 GLN A C 1
ATOM 816 O O . GLN A 1 98 ? 13.362 7.707 4.055 1.00 90.69 98 GLN A O 1
ATOM 821 N N . PRO A 1 99 ? 15.400 6.778 3.909 1.00 93.81 99 PRO A N 1
ATOM 822 C CA . PRO A 1 99 ? 15.098 5.690 4.838 1.00 93.81 99 PRO A CA 1
ATOM 823 C C . PRO A 1 99 ? 14.617 6.203 6.201 1.00 93.81 99 PRO A C 1
ATOM 825 O O . PRO A 1 99 ? 15.243 7.069 6.809 1.00 93.81 99 PRO A O 1
ATOM 828 N N . GLY A 1 100 ? 13.515 5.638 6.693 1.00 93.25 100 GLY A N 1
ATOM 829 C CA . GLY A 1 100 ? 12.843 6.052 7.925 1.00 93.25 100 GLY A CA 1
ATOM 830 C C . GLY A 1 100 ? 11.687 7.034 7.726 1.00 93.25 100 GLY A C 1
ATOM 831 O O . GLY A 1 100 ? 10.880 7.179 8.647 1.00 93.25 100 GLY A O 1
ATOM 832 N N . ASP A 1 101 ? 11.554 7.652 6.550 1.00 94.06 101 ASP A N 1
ATOM 833 C CA . ASP A 1 101 ? 10.415 8.519 6.248 1.00 94.06 101 ASP A CA 1
ATOM 834 C C . ASP A 1 101 ? 9.107 7.725 6.152 1.00 94.06 101 ASP A C 1
ATOM 836 O O . ASP A 1 101 ? 9.080 6.551 5.767 1.00 94.06 101 ASP A O 1
ATOM 840 N N . ILE A 1 102 ? 7.999 8.395 6.479 1.00 94.50 102 ILE A N 1
ATOM 841 C CA . ILE A 1 102 ? 6.641 7.880 6.297 1.00 94.50 102 ILE A CA 1
ATOM 842 C C . ILE A 1 102 ? 5.989 8.645 5.151 1.00 94.50 102 ILE A C 1
ATOM 844 O O . ILE A 1 102 ? 5.791 9.856 5.234 1.00 94.50 102 ILE A O 1
ATOM 848 N N . VAL A 1 103 ? 5.601 7.920 4.110 1.00 93.19 103 VAL A N 1
ATOM 849 C CA . VAL A 1 103 ? 4.789 8.418 3.002 1.00 93.19 103 VAL A CA 1
ATOM 850 C C . VAL A 1 103 ? 3.362 7.915 3.193 1.00 93.19 103 VAL A C 1
ATOM 852 O O . VAL A 1 103 ? 3.122 6.721 3.369 1.00 93.19 103 VAL A O 1
ATOM 855 N N . ILE A 1 104 ? 2.405 8.837 3.185 1.00 92.19 104 ILE A N 1
ATOM 856 C CA . ILE A 1 104 ? 0.993 8.540 3.422 1.00 92.19 104 ILE A CA 1
ATOM 857 C C . ILE A 1 104 ? 0.244 8.703 2.101 1.00 92.19 104 ILE A C 1
ATOM 859 O O . ILE A 1 104 ? 0.113 9.814 1.591 1.00 92.19 104 ILE A O 1
ATOM 863 N N . PHE A 1 105 ? -0.258 7.596 1.565 1.00 91.56 105 PHE A N 1
ATOM 864 C CA . PHE A 1 105 ? -1.091 7.573 0.370 1.00 91.56 105 PHE A CA 1
ATOM 865 C C . PHE A 1 105 ? -2.561 7.595 0.757 1.00 91.56 105 PHE A C 1
ATOM 867 O O . PHE A 1 105 ? -2.995 6.905 1.684 1.00 91.56 105 PHE A O 1
ATOM 874 N N . GLY A 1 106 ? -3.335 8.387 0.032 1.00 89.69 106 GLY A N 1
ATOM 875 C CA . GLY A 1 106 ? -4.744 8.558 0.310 1.00 89.69 106 GLY A CA 1
ATOM 876 C C . GLY A 1 106 ? -5.277 9.849 -0.269 1.00 89.69 106 GLY A C 1
ATOM 877 O O . GLY A 1 106 ? -4.675 10.475 -1.141 1.00 89.69 106 GLY A O 1
ATOM 878 N N . SER A 1 107 ? -6.429 10.268 0.230 1.00 86.06 107 SER A N 1
ATOM 879 C CA . SER A 1 107 ? -7.083 11.475 -0.256 1.00 86.06 107 SER A CA 1
ATOM 880 C C . SER A 1 107 ? -7.545 12.334 0.900 1.00 86.06 107 SER A C 1
ATOM 882 O O . SER A 1 107 ? -7.973 11.851 1.944 1.00 86.06 107 SER A O 1
ATOM 884 N N . ARG A 1 108 ? -7.550 13.642 0.690 1.00 82.62 108 ARG A N 1
ATOM 885 C CA . ARG A 1 108 ? -8.253 14.551 1.584 1.00 82.62 108 ARG A CA 1
ATOM 886 C C . ARG A 1 108 ? -9.747 14.515 1.277 1.00 82.62 108 ARG A C 1
ATOM 888 O O . ARG A 1 108 ? -10.134 14.585 0.114 1.00 82.62 108 ARG A O 1
ATOM 895 N N . VAL A 1 109 ? -10.580 14.431 2.312 1.00 79.88 109 VAL A N 1
ATOM 896 C CA . VAL A 1 109 ? -12.046 14.460 2.156 1.00 79.88 109 VAL A CA 1
ATOM 897 C C . VAL A 1 109 ? -12.610 15.833 2.497 1.00 79.88 109 VAL A C 1
ATOM 899 O O . VAL A 1 109 ? -13.472 16.347 1.791 1.00 79.88 109 VAL A O 1
ATOM 902 N N . ASN A 1 110 ? -12.109 16.451 3.566 1.00 77.12 110 ASN A N 1
ATOM 903 C CA . ASN A 1 110 ? -12.481 17.801 3.982 1.00 77.12 110 ASN A CA 1
ATOM 904 C C . ASN A 1 110 ? -11.273 18.508 4.619 1.00 77.12 110 ASN A C 1
ATOM 906 O O . ASN A 1 110 ? -10.135 18.100 4.407 1.00 77.12 110 ASN A O 1
ATOM 910 N N . GLN A 1 111 ? -11.470 19.613 5.343 1.00 72.12 111 GLN A N 1
ATOM 911 C CA . GLN A 1 111 ? -10.345 20.370 5.898 1.00 72.12 111 GLN A CA 1
ATOM 912 C C . GLN A 1 111 ? -9.501 19.622 6.927 1.00 72.12 111 GLN A C 1
ATOM 914 O O . GLN A 1 111 ? -8.289 19.824 6.934 1.00 72.12 111 GLN A O 1
ATOM 919 N N . ASN A 1 112 ? -10.112 18.731 7.700 1.00 76.62 112 ASN A N 1
ATOM 920 C CA . ASN A 1 112 ? -9.468 18.092 8.845 1.00 76.62 112 ASN A CA 1
ATOM 921 C C . ASN A 1 112 ? -9.291 16.580 8.665 1.00 76.62 112 ASN A C 1
ATOM 923 O O . ASN A 1 112 ? -8.547 15.964 9.428 1.00 76.62 112 ASN A O 1
ATOM 927 N N . ASP A 1 113 ? -9.949 16.006 7.654 1.00 83.94 113 ASP A N 1
ATOM 928 C CA . ASP A 1 113 ? -10.002 14.568 7.433 1.00 83.94 113 ASP A CA 1
ATOM 929 C C . ASP A 1 113 ? -9.223 14.138 6.191 1.00 83.94 113 ASP A C 1
ATOM 931 O O . ASP A 1 113 ? -9.460 14.598 5.062 1.00 83.94 113 ASP A O 1
ATOM 935 N N . PHE A 1 114 ? -8.341 13.170 6.415 1.00 87.44 114 PHE A N 1
ATOM 936 C CA . PHE A 1 114 ? -7.622 12.433 5.389 1.00 87.44 114 PHE A CA 1
ATOM 937 C C . PHE A 1 114 ? -8.057 10.970 5.423 1.00 87.44 114 PHE A C 1
ATOM 939 O O . PHE A 1 114 ? -8.047 10.349 6.478 1.00 87.44 114 PHE A O 1
ATOM 946 N N . VAL A 1 115 ? -8.434 10.399 4.286 1.00 90.81 115 VAL A N 1
ATOM 947 C CA . VAL A 1 115 ? -8.709 8.964 4.177 1.00 90.81 115 VAL A CA 1
ATOM 948 C C . VAL A 1 115 ? -7.465 8.236 3.704 1.00 90.81 115 VAL A C 1
ATOM 950 O O . VAL A 1 115 ? -6.902 8.585 2.669 1.00 90.81 115 VAL A O 1
ATOM 953 N N . LEU A 1 116 ? -7.045 7.242 4.481 1.00 93.25 116 LEU A N 1
ATOM 954 C CA . LEU A 1 116 ? -5.809 6.501 4.262 1.00 93.25 116 LEU A CA 1
ATOM 955 C C . LEU A 1 116 ? -6.046 5.291 3.353 1.00 93.25 116 LEU A C 1
ATOM 957 O O . LEU A 1 116 ? -6.892 4.449 3.656 1.00 93.25 116 LEU A O 1
ATOM 961 N N . ASP A 1 117 ? -5.239 5.192 2.299 1.00 94.25 117 ASP A N 1
ATOM 962 C CA . ASP A 1 117 ? -5.178 4.030 1.410 1.00 94.25 117 ASP A CA 1
ATOM 963 C C . ASP A 1 117 ? -3.960 3.159 1.741 1.00 94.25 117 ASP A C 1
ATOM 965 O O . ASP A 1 117 ? -4.108 1.961 1.960 1.00 94.25 117 ASP A O 1
ATOM 969 N N . THR A 1 118 ? -2.774 3.761 1.893 1.00 96.56 118 THR A N 1
ATOM 970 C CA . THR A 1 118 ? -1.543 3.040 2.263 1.00 96.56 118 THR A CA 1
ATOM 971 C C . THR A 1 118 ? -0.656 3.911 3.143 1.00 96.56 118 THR A C 1
ATOM 973 O O . THR A 1 118 ? -0.424 5.079 2.837 1.00 96.56 118 THR A O 1
ATOM 976 N N . LEU A 1 119 ? -0.097 3.341 4.209 1.00 96.94 119 LEU A N 1
ATOM 977 C CA . LEU A 1 119 ? 1.016 3.934 4.944 1.00 96.94 119 LEU A CA 1
ATOM 978 C C . LEU A 1 119 ? 2.303 3.223 4.524 1.00 96.94 119 LEU A C 1
ATOM 980 O O . LEU A 1 119 ? 2.458 2.024 4.738 1.00 96.94 119 LEU A O 1
ATOM 984 N N . PHE A 1 120 ? 3.238 3.961 3.939 1.00 96.75 120 PHE A N 1
ATOM 985 C CA . PHE A 1 120 ? 4.483 3.430 3.398 1.00 96.75 120 PHE A CA 1
ATOM 986 C C . PHE A 1 120 ? 5.663 3.961 4.207 1.00 96.75 120 PHE A C 1
ATOM 988 O O . PHE A 1 120 ? 5.929 5.158 4.221 1.00 96.75 120 PHE A O 1
ATOM 995 N N . VAL A 1 121 ? 6.381 3.075 4.885 1.00 97.00 121 VAL A N 1
ATOM 996 C CA . VAL A 1 121 ? 7.601 3.420 5.621 1.00 97.00 121 VAL A CA 1
ATOM 997 C C . VAL A 1 121 ? 8.785 3.083 4.737 1.00 97.00 121 VAL A C 1
ATOM 999 O O . VAL A 1 121 ? 8.916 1.940 4.315 1.00 97.00 121 VAL A O 1
ATOM 1002 N N . ILE A 1 122 ? 9.660 4.039 4.465 1.00 95.94 122 ILE A N 1
ATOM 1003 C CA . ILE A 1 122 ? 10.805 3.825 3.579 1.00 95.94 122 ILE A CA 1
ATOM 1004 C C . ILE A 1 122 ? 11.868 3.009 4.319 1.00 95.94 122 ILE A C 1
ATOM 1006 O O . ILE A 1 122 ? 12.372 3.435 5.356 1.00 95.94 122 ILE A O 1
ATOM 1010 N N . ASP A 1 123 ? 12.229 1.846 3.785 1.00 96.06 123 ASP A N 1
ATOM 1011 C CA . ASP A 1 123 ? 13.356 1.041 4.279 1.00 96.06 123 ASP A CA 1
ATOM 1012 C C . ASP A 1 123 ? 14.653 1.398 3.552 1.00 96.06 123 ASP A C 1
ATOM 1014 O O . ASP A 1 123 ? 15.728 1.482 4.139 1.00 96.06 123 ASP A O 1
ATOM 1018 N N . GLY A 1 124 ? 14.533 1.647 2.250 1.00 94.69 124 GLY A N 1
ATOM 1019 C CA . GLY A 1 124 ? 15.660 1.870 1.364 1.00 94.69 124 GLY A CA 1
ATOM 1020 C C . GLY A 1 124 ? 15.220 2.221 -0.047 1.00 94.69 124 GLY A C 1
ATOM 1021 O O . GLY A 1 124 ? 14.043 2.480 -0.328 1.00 94.69 124 GLY A O 1
ATOM 1022 N N . SER A 1 125 ? 16.190 2.230 -0.951 1.00 93.00 125 SER A N 1
ATOM 1023 C CA . SER A 1 125 ? 15.959 2.473 -2.365 1.00 93.00 125 SER A CA 1
ATOM 1024 C C . SER A 1 125 ? 16.872 1.607 -3.230 1.00 93.00 125 SER A C 1
ATOM 1026 O O . SER A 1 125 ? 17.962 1.217 -2.815 1.00 93.00 125 SER A O 1
ATOM 1028 N N . MET A 1 126 ? 16.399 1.281 -4.429 1.00 91.31 126 MET A N 1
ATOM 1029 C CA . MET A 1 126 ? 17.123 0.501 -5.429 1.00 91.31 126 MET A CA 1
ATOM 1030 C C . MET A 1 126 ? 17.116 1.235 -6.764 1.00 91.31 126 MET A C 1
ATOM 1032 O O . MET A 1 126 ? 16.126 1.863 -7.145 1.00 91.31 126 MET A O 1
ATOM 1036 N N . SER A 1 127 ? 18.221 1.140 -7.498 1.00 89.94 127 SER A N 1
ATOM 1037 C CA . SER A 1 127 ? 18.282 1.593 -8.889 1.00 89.94 127 SER A CA 1
ATOM 1038 C C . SER A 1 127 ? 17.256 0.832 -9.727 1.00 89.94 127 SER A C 1
ATOM 1040 O O . SER A 1 127 ? 17.031 -0.350 -9.494 1.00 89.94 127 SER A O 1
ATOM 1042 N N . VAL A 1 128 ? 16.645 1.455 -10.736 1.00 86.50 128 VAL A N 1
ATOM 1043 C CA . VAL A 1 128 ? 15.681 0.748 -11.607 1.00 86.50 128 VAL A CA 1
ATOM 1044 C C . VAL A 1 128 ? 16.352 -0.385 -12.402 1.00 86.50 128 VAL A C 1
ATOM 1046 O O . VAL A 1 128 ? 15.726 -1.401 -12.682 1.00 86.50 128 VAL A O 1
ATOM 1049 N N . HIS A 1 129 ? 17.643 -0.261 -12.718 1.00 86.69 129 HIS A N 1
ATOM 1050 C CA . HIS A 1 129 ? 18.431 -1.312 -13.365 1.00 86.69 129 HIS A CA 1
ATOM 1051 C C . HIS A 1 129 ? 19.430 -1.953 -12.378 1.00 86.69 129 HIS A C 1
ATOM 1053 O O . HIS A 1 129 ? 20.042 -1.215 -11.601 1.00 86.69 129 HIS A O 1
ATOM 1059 N N . PRO A 1 130 ? 19.661 -3.282 -12.433 1.00 86.75 130 PRO A N 1
ATOM 1060 C CA . PRO A 1 130 ? 19.040 -4.261 -13.337 1.00 86.75 130 PRO A CA 1
ATOM 1061 C C . PRO A 1 130 ? 17.595 -4.595 -12.944 1.00 86.75 130 PRO A C 1
ATOM 1063 O O . PRO A 1 130 ? 17.280 -4.690 -11.764 1.00 86.75 130 PRO A O 1
ATOM 1066 N N . LEU A 1 131 ? 16.711 -4.816 -13.924 1.00 86.06 131 LEU A N 1
ATOM 1067 C CA . LEU A 1 131 ? 15.305 -5.148 -13.637 1.00 86.06 131 LEU A CA 1
ATOM 1068 C C . LEU A 1 131 ? 15.155 -6.462 -12.854 1.00 86.06 131 LEU A C 1
ATOM 1070 O O . LEU A 1 131 ? 14.231 -6.595 -12.061 1.00 86.06 131 LEU A O 1
ATOM 1074 N N . SER A 1 132 ? 16.097 -7.396 -13.009 1.00 86.00 132 SER A N 1
ATOM 1075 C CA . SER A 1 132 ? 16.088 -8.714 -12.362 1.00 86.00 132 SER A CA 1
ATOM 1076 C C . SER A 1 132 ? 16.103 -8.689 -10.830 1.00 86.00 132 SER A C 1
ATOM 1078 O O . SER A 1 132 ? 15.919 -9.734 -10.220 1.00 86.00 132 SER A O 1
ATOM 1080 N N . GLN A 1 133 ? 16.355 -7.536 -10.203 1.00 90.00 133 GLN A N 1
ATOM 1081 C CA . GLN A 1 133 ? 16.280 -7.382 -8.744 1.00 90.00 133 GLN A CA 1
ATOM 1082 C C . GLN A 1 133 ? 14.839 -7.230 -8.217 1.00 90.00 133 GLN A C 1
ATOM 1084 O O . GLN A 1 133 ? 14.637 -7.197 -7.008 1.00 90.00 133 GLN A O 1
ATOM 1089 N N . TYR A 1 134 ? 13.855 -7.084 -9.108 1.00 90.81 134 TYR A N 1
ATOM 1090 C CA . TYR A 1 134 ? 12.449 -6.888 -8.762 1.00 90.81 134 TYR A CA 1
ATOM 1091 C C . TYR A 1 134 ? 11.596 -8.109 -9.120 1.00 90.81 134 TYR A C 1
ATOM 1093 O O . TYR A 1 134 ? 11.971 -8.900 -9.983 1.00 90.81 134 TYR A O 1
ATOM 1101 N N . ASP A 1 135 ? 10.393 -8.200 -8.557 1.00 89.88 135 ASP A N 1
ATOM 1102 C CA . ASP A 1 135 ? 9.391 -9.184 -8.981 1.00 89.88 135 ASP A CA 1
ATOM 1103 C C . ASP A 1 135 ? 9.027 -9.020 -10.460 1.00 89.88 135 ASP A C 1
ATOM 1105 O O . ASP A 1 135 ? 8.786 -7.906 -10.928 1.00 89.88 135 ASP A O 1
ATOM 1109 N N . THR A 1 136 ? 8.914 -10.128 -11.199 1.00 89.56 136 THR A N 1
ATOM 1110 C CA . THR A 1 136 ? 8.614 -10.113 -12.644 1.00 89.56 136 THR A CA 1
ATOM 1111 C C . THR A 1 136 ? 7.347 -9.322 -12.966 1.00 89.56 136 THR A C 1
ATOM 1113 O O . THR A 1 136 ? 7.336 -8.526 -13.901 1.00 89.56 136 THR A O 1
ATOM 1116 N N . ILE A 1 137 ? 6.291 -9.470 -12.159 1.00 90.12 137 ILE A N 1
ATOM 1117 C CA . ILE A 1 137 ? 5.045 -8.726 -12.377 1.00 90.12 137 ILE A CA 1
ATOM 1118 C C . ILE A 1 137 ? 5.264 -7.232 -12.161 1.00 90.12 137 ILE A C 1
ATOM 1120 O O . ILE A 1 137 ? 4.814 -6.455 -12.990 1.00 90.12 137 ILE A O 1
ATOM 1124 N N . TYR A 1 138 ? 5.989 -6.815 -11.120 1.00 90.56 138 TYR A N 1
ATOM 1125 C CA . TYR A 1 138 ? 6.296 -5.398 -10.912 1.00 90.56 138 TYR A CA 1
ATOM 1126 C C . TYR A 1 138 ? 7.146 -4.822 -12.054 1.00 90.56 138 TYR A C 1
ATOM 1128 O O . TYR A 1 138 ? 6.874 -3.719 -12.539 1.00 90.56 138 TYR A O 1
ATOM 1136 N N . GLN A 1 139 ? 8.139 -5.578 -12.538 1.00 88.50 139 GLN A N 1
ATOM 1137 C CA . GLN A 1 139 ? 8.923 -5.188 -13.711 1.00 88.50 139 GLN A CA 1
ATOM 1138 C C . GLN A 1 139 ? 8.000 -4.909 -14.901 1.00 88.50 139 GLN A C 1
ATOM 1140 O O . GLN A 1 139 ? 8.044 -3.823 -15.472 1.00 88.50 139 GLN A O 1
ATOM 1145 N N . GLU A 1 140 ? 7.135 -5.858 -15.255 1.00 85.38 140 GLU A N 1
ATOM 1146 C CA . GLU A 1 140 ? 6.322 -5.790 -16.472 1.00 85.38 140 GLU A CA 1
ATOM 1147 C C . GLU A 1 140 ? 5.089 -4.889 -16.350 1.00 85.38 140 GLU A C 1
ATOM 1149 O O . GLU A 1 140 ? 4.693 -4.251 -17.326 1.00 85.38 140 GLU A O 1
ATOM 1154 N N . SER A 1 141 ? 4.456 -4.823 -15.177 1.00 83.06 141 SER A N 1
ATOM 1155 C CA . SER A 1 141 ? 3.244 -4.031 -14.956 1.00 83.06 141 SER A CA 1
ATOM 1156 C C . SER A 1 141 ? 3.530 -2.572 -14.654 1.00 83.06 141 SER A C 1
ATOM 1158 O O . SER A 1 141 ? 2.632 -1.754 -14.809 1.00 83.06 141 SER A O 1
ATOM 1160 N N . THR A 1 142 ? 4.744 -2.256 -14.203 1.00 85.25 142 THR A N 1
ATOM 1161 C CA . THR A 1 142 ? 5.039 -0.956 -13.602 1.00 85.25 142 THR A CA 1
ATOM 1162 C C . THR A 1 142 ? 6.276 -0.331 -14.241 1.00 85.25 142 THR A C 1
ATOM 1164 O O . THR A 1 142 ? 6.160 0.686 -14.924 1.00 85.25 142 THR A O 1
ATOM 1167 N N . LEU A 1 143 ? 7.454 -0.952 -14.113 1.00 85.75 143 LEU A N 1
ATOM 1168 C CA . LEU A 1 143 ? 8.711 -0.356 -14.592 1.00 85.75 143 LEU A CA 1
ATOM 1169 C C . LEU A 1 143 ? 8.810 -0.308 -16.125 1.00 85.75 143 LEU A C 1
ATOM 1171 O O . LEU A 1 143 ? 9.092 0.746 -16.689 1.00 85.75 143 LEU A O 1
ATOM 1175 N N . ILE A 1 144 ? 8.541 -1.423 -16.807 1.00 81.69 144 ILE A N 1
ATOM 1176 C CA . ILE A 1 144 ? 8.609 -1.524 -18.273 1.00 81.69 144 ILE A CA 1
ATOM 1177 C C . ILE A 1 144 ? 7.504 -0.690 -18.926 1.00 81.69 144 ILE A C 1
ATOM 1179 O O . ILE A 1 144 ? 7.726 -0.097 -19.977 1.00 81.69 144 ILE A O 1
ATOM 1183 N N . ARG A 1 145 ? 6.321 -0.580 -18.309 1.00 78.56 145 ARG A N 1
ATOM 1184 C CA . ARG A 1 145 ? 5.256 0.288 -18.846 1.00 78.56 145 ARG A CA 1
ATOM 1185 C C . ARG A 1 145 ? 5.629 1.759 -18.793 1.00 78.56 145 ARG A C 1
ATOM 1187 O O . ARG A 1 145 ? 5.345 2.485 -19.737 1.00 78.56 145 ARG A O 1
ATOM 1194 N N . ALA A 1 146 ? 6.267 2.185 -17.709 1.00 77.62 146 ALA A N 1
ATOM 1195 C CA . ALA A 1 146 ? 6.620 3.583 -17.531 1.00 77.62 146 ALA A CA 1
ATOM 1196 C C . ALA A 1 146 ? 7.879 3.998 -18.304 1.00 77.62 146 ALA A C 1
ATOM 1198 O O . ALA A 1 146 ? 7.942 5.113 -18.814 1.00 77.62 146 ALA A O 1
ATOM 1199 N N . TYR A 1 147 ? 8.881 3.120 -18.389 1.00 77.12 147 TYR A N 1
ATOM 1200 C CA . TYR A 1 147 ? 10.189 3.448 -18.968 1.00 77.12 147 TYR A CA 1
ATOM 1201 C C . TYR A 1 147 ? 10.476 2.749 -20.303 1.00 77.12 147 TYR A C 1
ATOM 1203 O O . TYR A 1 147 ? 11.499 3.017 -20.933 1.00 77.12 147 TYR A O 1
ATOM 1211 N N . GLY A 1 148 ? 9.595 1.858 -20.758 1.00 76.88 148 GLY A N 1
ATOM 1212 C CA . GLY A 1 148 ? 9.854 0.991 -21.902 1.00 76.88 148 GLY A CA 1
ATOM 1213 C C . GLY A 1 148 ? 10.932 -0.052 -21.594 1.00 76.88 148 GLY A C 1
ATOM 1214 O O . GLY A 1 148 ? 11.078 -0.525 -20.467 1.00 76.88 148 GLY A O 1
ATOM 1215 N N . ASN A 1 149 ? 11.711 -0.417 -22.613 1.00 77.25 149 ASN A N 1
ATOM 1216 C CA . ASN A 1 149 ? 12.830 -1.344 -22.451 1.00 77.25 149 ASN A CA 1
ATOM 1217 C C . ASN A 1 149 ? 13.962 -0.684 -21.647 1.00 77.25 149 ASN A C 1
ATOM 1219 O O . ASN A 1 149 ? 14.738 0.104 -22.191 1.00 77.25 149 ASN A O 1
ATOM 1223 N N . VAL A 1 150 ? 14.066 -1.026 -20.362 1.00 76.25 150 VAL A N 1
ATOM 1224 C CA . VAL A 1 150 ? 15.129 -0.547 -19.468 1.00 76.25 150 VAL A CA 1
ATOM 1225 C C . VAL A 1 150 ? 16.398 -1.381 -19.649 1.00 76.25 150 VAL A C 1
ATOM 1227 O O . VAL A 1 150 ? 16.393 -2.601 -19.519 1.00 76.25 150 VAL A O 1
ATOM 1230 N N . THR A 1 151 ? 17.510 -0.699 -19.880 1.00 82.44 151 THR A N 1
ATOM 1231 C CA . THR A 1 151 ? 18.875 -1.224 -19.993 1.00 82.44 151 THR A CA 1
ATOM 1232 C C . THR A 1 151 ? 19.811 -0.383 -19.125 1.00 82.44 151 THR A C 1
ATOM 1234 O O . THR A 1 151 ? 19.440 0.702 -18.679 1.00 82.44 151 THR A O 1
ATOM 1237 N N . ALA A 1 152 ? 21.052 -0.827 -18.922 1.00 81.06 152 ALA A N 1
ATOM 1238 C CA . ALA A 1 152 ? 22.045 -0.056 -18.170 1.00 81.06 152 ALA A CA 1
ATOM 1239 C C . ALA A 1 152 ? 22.281 1.363 -18.735 1.00 81.06 152 ALA A C 1
ATOM 1241 O O . ALA A 1 152 ? 22.591 2.273 -17.974 1.00 81.06 152 ALA A O 1
ATOM 1242 N N . ASN A 1 153 ? 22.103 1.564 -20.047 1.00 82.19 153 ASN A N 1
ATOM 1243 C CA . ASN A 1 153 ? 22.419 2.823 -20.733 1.00 82.19 153 ASN A CA 1
ATOM 1244 C C . ASN A 1 153 ? 21.269 3.841 -20.747 1.00 82.19 153 ASN A C 1
ATOM 1246 O O . ASN A 1 153 ? 21.500 5.011 -21.037 1.00 82.19 153 ASN A O 1
ATOM 1250 N N . ASN A 1 154 ? 20.034 3.409 -20.485 1.00 80.88 154 ASN A N 1
ATOM 1251 C CA . ASN A 1 154 ? 18.841 4.265 -20.519 1.00 80.88 154 ASN A CA 1
ATOM 1252 C C . ASN A 1 154 ? 17.998 4.158 -19.242 1.00 80.88 154 ASN A C 1
ATOM 1254 O O . ASN A 1 154 ? 16.849 4.600 -19.226 1.00 80.88 154 ASN A O 1
ATOM 1258 N N . ALA A 1 155 ? 18.549 3.554 -18.186 1.00 80.25 155 ALA A N 1
ATOM 1259 C CA . ALA A 1 155 ? 17.859 3.439 -16.919 1.00 80.25 155 ALA A CA 1
ATOM 1260 C C . ALA A 1 155 ? 17.569 4.832 -16.338 1.00 80.25 155 ALA A C 1
ATOM 1262 O O . ALA A 1 155 ? 18.455 5.693 -16.326 1.00 80.25 155 ALA A O 1
ATOM 1263 N N . PRO A 1 156 ? 16.349 5.063 -15.830 1.00 81.31 156 PRO A N 1
ATOM 1264 C CA . PRO A 1 156 ? 16.040 6.297 -15.127 1.00 81.31 156 PRO A CA 1
ATOM 1265 C C . PRO A 1 1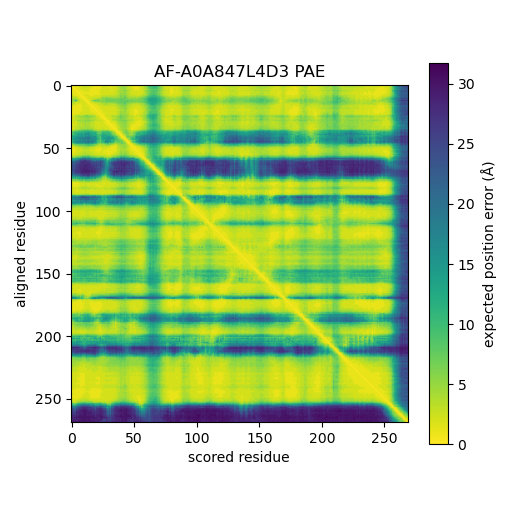56 ? 16.919 6.422 -13.878 1.00 81.31 156 PRO A C 1
ATOM 1267 O O . PRO A 1 156 ? 17.224 5.441 -13.197 1.00 81.31 156 PRO A O 1
ATOM 1270 N N . THR A 1 157 ? 17.308 7.656 -13.567 1.00 80.94 157 THR A N 1
ATOM 1271 C CA . THR A 1 157 ? 18.164 7.973 -12.416 1.00 80.94 157 THR A CA 1
ATOM 1272 C C . THR A 1 157 ? 17.409 7.944 -11.093 1.00 80.94 157 THR A C 1
ATOM 1274 O O . THR A 1 157 ? 18.018 7.760 -10.041 1.00 80.94 157 THR A O 1
ATOM 1277 N N . MET A 1 158 ? 16.087 8.128 -11.130 1.00 81.81 158 MET A N 1
ATOM 1278 C CA . MET A 1 158 ? 15.264 8.113 -9.931 1.00 81.81 158 MET A CA 1
ATOM 1279 C C . MET A 1 158 ? 15.093 6.675 -9.424 1.00 81.81 158 MET A C 1
ATOM 1281 O O . MET A 1 158 ? 14.639 5.816 -10.185 1.00 81.81 158 MET A O 1
ATOM 1285 N N . PRO A 1 159 ? 15.434 6.391 -8.155 1.00 88.44 159 PRO A N 1
ATOM 1286 C CA . PRO A 1 159 ? 15.368 5.036 -7.637 1.00 88.44 159 PRO A CA 1
ATOM 1287 C C . PRO A 1 159 ? 13.931 4.626 -7.287 1.00 88.44 159 PRO A C 1
ATOM 1289 O O . PRO A 1 159 ? 13.056 5.457 -7.018 1.00 88.44 159 PRO A O 1
ATOM 1292 N N . VAL A 1 160 ? 13.698 3.318 -7.212 1.00 92.12 160 VAL A N 1
ATOM 1293 C CA . VAL A 1 160 ? 12.498 2.730 -6.603 1.00 92.12 160 VAL A CA 1
ATOM 1294 C C . VAL A 1 160 ? 12.685 2.732 -5.090 1.00 92.12 160 VAL A C 1
ATOM 1296 O O . VAL A 1 160 ? 13.731 2.316 -4.602 1.00 92.12 160 VAL A O 1
ATOM 1299 N N . HIS A 1 161 ? 11.686 3.193 -4.336 1.00 94.31 161 HIS A N 1
ATOM 1300 C CA . HIS A 1 161 ? 11.702 3.085 -2.876 1.00 94.31 161 HIS A CA 1
ATOM 1301 C C . HIS A 1 161 ? 11.065 1.771 -2.454 1.00 94.31 161 HIS A C 1
ATOM 1303 O O . HIS A 1 161 ? 10.083 1.334 -3.058 1.00 94.31 161 HIS A O 1
ATOM 1309 N N . ILE A 1 162 ? 11.624 1.178 -1.406 1.00 96.06 162 ILE A N 1
ATOM 1310 C CA . ILE A 1 162 ? 11.180 -0.092 -0.842 1.00 96.06 162 ILE A CA 1
ATOM 1311 C C . ILE A 1 162 ? 10.517 0.176 0.500 1.00 96.06 162 ILE A C 1
ATOM 1313 O O . ILE A 1 162 ? 11.066 0.887 1.346 1.00 96.06 162 ILE A O 1
ATOM 1317 N N . GLY A 1 163 ? 9.339 -0.404 0.684 1.00 96.88 163 GLY A N 1
ATOM 1318 C CA . GLY A 1 163 ? 8.591 -0.341 1.923 1.00 96.88 163 GLY A CA 1
ATOM 1319 C C . GLY A 1 163 ? 9.179 -1.279 2.969 1.00 96.88 163 GLY A C 1
ATOM 1320 O O . GLY A 1 163 ? 9.462 -2.447 2.698 1.00 96.88 163 GLY A O 1
ATOM 1321 N N . LYS A 1 164 ? 9.313 -0.780 4.194 1.00 96.88 164 LYS A N 1
ATOM 1322 C CA . LYS A 1 164 ? 9.759 -1.550 5.349 1.00 96.88 164 LYS A CA 1
ATOM 1323 C C . LYS A 1 164 ? 8.746 -2.635 5.671 1.00 96.88 164 LYS A C 1
ATOM 1325 O O . LYS A 1 164 ? 7.589 -2.331 5.969 1.00 96.88 164 LYS A O 1
ATOM 1330 N N . LYS A 1 165 ? 9.194 -3.887 5.610 1.00 96.38 165 LYS A N 1
ATOM 1331 C CA . LYS A 1 165 ? 8.383 -5.067 5.915 1.00 96.38 165 LYS A CA 1
ATOM 1332 C C . LYS A 1 165 ? 8.039 -5.136 7.395 1.00 96.38 165 LYS A C 1
ATOM 1334 O O . LYS A 1 165 ? 8.813 -4.711 8.254 1.00 96.38 165 LYS A O 1
ATOM 1339 N N . PHE A 1 166 ? 6.899 -5.750 7.685 1.00 95.88 166 PHE A N 1
ATOM 1340 C CA . PHE A 1 166 ? 6.622 -6.209 9.034 1.00 95.88 166 PHE A CA 1
ATOM 1341 C C . PHE A 1 166 ? 7.642 -7.281 9.440 1.00 95.88 166 PHE A C 1
ATOM 1343 O O . PHE A 1 166 ? 7.876 -8.242 8.709 1.00 95.88 166 PHE A O 1
ATOM 1350 N N . THR A 1 167 ? 8.214 -7.129 10.632 1.00 91.75 167 THR A N 1
ATOM 1351 C CA . THR A 1 167 ? 8.949 -8.192 11.314 1.00 91.75 167 THR A CA 1
ATOM 1352 C C . THR A 1 167 ? 8.455 -8.304 12.758 1.00 91.75 167 THR A C 1
ATOM 1354 O O . THR A 1 167 ? 8.164 -7.277 13.381 1.00 91.75 167 THR A O 1
ATOM 1357 N N . PRO A 1 168 ? 8.340 -9.522 13.321 1.00 90.06 168 PRO A N 1
ATOM 1358 C CA . PRO A 1 168 ? 7.934 -9.702 14.710 1.00 90.06 168 PRO A CA 1
ATOM 1359 C C . PRO A 1 168 ? 8.741 -8.829 15.672 1.00 90.06 168 PRO A C 1
ATOM 1361 O O . PRO A 1 168 ? 9.967 -8.775 15.591 1.00 90.06 168 PRO A O 1
ATOM 1364 N N . ASN A 1 169 ? 8.047 -8.170 16.603 1.00 78.12 169 ASN A N 1
ATOM 1365 C CA . ASN A 1 169 ? 8.627 -7.262 17.605 1.00 78.12 169 ASN A CA 1
ATOM 1366 C C . ASN A 1 169 ? 9.255 -5.967 17.050 1.00 78.12 169 ASN A C 1
ATOM 1368 O O . ASN A 1 169 ? 9.842 -5.202 17.815 1.00 78.12 169 ASN A O 1
ATOM 1372 N N . ASN A 1 170 ? 9.112 -5.688 15.753 1.00 76.31 170 ASN A N 1
ATOM 1373 C CA . ASN A 1 170 ? 9.497 -4.416 15.154 1.00 76.31 170 ASN A CA 1
ATOM 1374 C C . ASN A 1 170 ? 8.256 -3.536 14.978 1.00 76.31 170 ASN A C 1
ATOM 1376 O O . ASN A 1 170 ? 7.292 -3.918 14.317 1.00 76.31 170 ASN A O 1
ATOM 1380 N N . GLY A 1 171 ? 8.274 -2.364 15.607 1.00 83.12 171 GLY A N 1
ATOM 1381 C CA . GLY A 1 171 ? 7.075 -1.545 15.781 1.00 83.12 171 GLY A CA 1
ATOM 1382 C C . GLY A 1 171 ? 6.761 -0.575 14.644 1.00 83.12 171 GLY A C 1
ATOM 1383 O O . GLY A 1 171 ? 5.799 0.155 14.779 1.00 83.12 171 GLY A O 1
ATOM 1384 N N . ILE A 1 172 ? 7.559 -0.488 13.571 1.00 93.88 172 ILE A N 1
ATOM 1385 C CA . ILE A 1 172 ? 7.296 0.441 12.454 1.00 93.88 172 ILE A CA 1
ATOM 1386 C C . ILE A 1 172 ? 7.513 -0.283 11.127 1.00 93.88 172 ILE A C 1
ATOM 1388 O O . ILE A 1 172 ? 8.619 -0.757 10.853 1.00 93.88 172 ILE A O 1
ATOM 1392 N N . PHE A 1 173 ? 6.469 -0.325 10.304 1.00 96.94 173 PHE A N 1
ATOM 1393 C CA . PHE A 1 173 ? 6.436 -0.997 9.005 1.00 96.94 173 PHE A CA 1
ATOM 1394 C C . PHE A 1 173 ? 5.368 -0.378 8.091 1.00 96.94 173 PHE A C 1
ATOM 1396 O O . PHE A 1 173 ? 4.493 0.363 8.546 1.00 96.94 173 PHE A O 1
ATOM 1403 N N . SER A 1 174 ? 5.445 -0.684 6.798 1.00 97.81 174 SER A N 1
ATOM 1404 C CA . SER A 1 174 ? 4.444 -0.286 5.805 1.00 97.81 174 SER A CA 1
ATOM 1405 C C . SER A 1 174 ? 3.197 -1.154 5.920 1.00 97.81 174 SER A C 1
ATOM 1407 O O . SER A 1 174 ? 3.308 -2.366 6.096 1.00 97.81 174 SER A O 1
ATOM 1409 N N . PHE A 1 175 ? 2.014 -0.561 5.790 1.00 98.12 175 PHE A N 1
ATOM 1410 C CA . PHE A 1 175 ? 0.766 -1.313 5.806 1.00 98.12 175 PHE A CA 1
ATOM 1411 C C . PHE A 1 175 ? -0.333 -0.672 4.961 1.00 9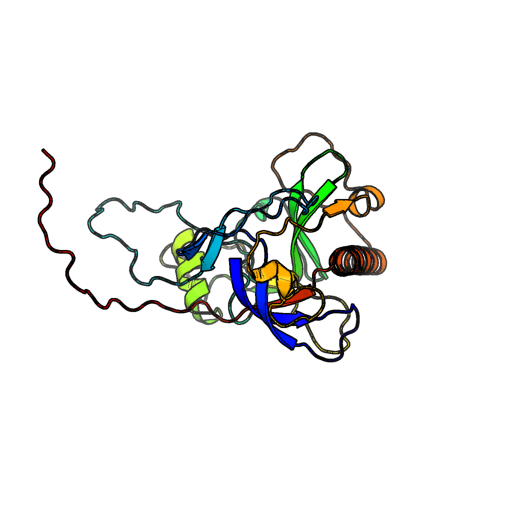8.12 175 PHE A C 1
ATOM 1413 O O . PHE A 1 175 ? -0.352 0.533 4.711 1.00 98.12 175 PHE A O 1
ATOM 1420 N N . VAL A 1 176 ? -1.301 -1.501 4.591 1.00 98.12 176 VAL A N 1
ATOM 1421 C CA . VAL A 1 176 ? -2.555 -1.105 3.947 1.00 98.12 176 VAL A CA 1
ATOM 1422 C C . VAL A 1 176 ? -3.702 -1.396 4.917 1.00 98.12 176 VAL A C 1
ATOM 1424 O O . VAL A 1 176 ? -3.832 -2.537 5.370 1.00 98.12 176 VAL A O 1
ATOM 1427 N N . PRO A 1 177 ? -4.551 -0.418 5.272 1.00 96.81 177 PRO A N 1
ATOM 1428 C CA . PRO A 1 177 ? -5.757 -0.692 6.038 1.00 96.81 177 PRO A CA 1
ATOM 1429 C C . PRO A 1 177 ? -6.680 -1.669 5.310 1.00 96.81 177 PRO A C 1
ATOM 1431 O O . PRO A 1 177 ? -7.121 -1.421 4.185 1.00 96.81 177 PRO A O 1
ATOM 1434 N N . ALA A 1 178 ? -7.014 -2.773 5.970 1.00 95.50 178 ALA A N 1
ATOM 1435 C CA . ALA A 1 178 ? -7.790 -3.843 5.362 1.00 95.50 178 ALA A CA 1
ATOM 1436 C C . ALA A 1 178 ? -8.898 -4.376 6.280 1.00 95.50 178 ALA A C 1
ATOM 1438 O O . ALA A 1 178 ? -8.963 -4.086 7.474 1.00 95.50 178 ALA A O 1
ATOM 1439 N N . ARG A 1 179 ? -9.783 -5.192 5.714 1.00 93.31 179 ARG A N 1
ATOM 1440 C CA . ARG A 1 179 ? -10.724 -6.069 6.410 1.00 93.31 179 ARG A CA 1
ATOM 1441 C C . ARG A 1 179 ? -10.356 -7.505 6.061 1.00 93.31 179 ARG A C 1
ATOM 1443 O O . ARG A 1 179 ? -10.229 -7.829 4.885 1.00 93.31 179 ARG A O 1
ATOM 1450 N N . ALA A 1 180 ? -10.201 -8.344 7.075 1.00 94.00 180 ALA A N 1
ATOM 1451 C CA . ALA A 1 180 ? -9.888 -9.761 6.917 1.00 94.00 180 ALA A CA 1
ATOM 1452 C C . ALA A 1 180 ? -11.180 -10.595 6.918 1.00 94.00 180 ALA A C 1
ATOM 1454 O O . ALA A 1 180 ? -12.065 -10.359 7.746 1.00 94.00 180 ALA A O 1
ATOM 1455 N N . LYS A 1 181 ? -11.304 -11.534 5.976 1.00 91.75 181 LYS A N 1
ATOM 1456 C CA . LYS A 1 181 ? -12.516 -12.334 5.728 1.00 91.75 181 LYS A CA 1
ATOM 1457 C C . LYS A 1 181 ? -12.946 -13.161 6.931 1.00 91.75 181 LYS A C 1
ATOM 1459 O O . LYS A 1 181 ? -14.130 -13.199 7.264 1.00 91.75 181 LYS A O 1
ATOM 1464 N N . ASN A 1 182 ? -11.986 -13.807 7.578 1.00 87.19 182 ASN A N 1
ATOM 1465 C CA . ASN A 1 182 ? -12.197 -14.720 8.694 1.00 87.19 182 ASN A CA 1
ATOM 1466 C C . ASN A 1 182 ? -12.027 -14.039 10.057 1.00 87.19 182 ASN A C 1
ATOM 1468 O O . ASN A 1 182 ? -12.128 -14.692 11.096 1.00 87.19 182 ASN A O 1
ATOM 1472 N N . ASN A 1 183 ? -11.820 -12.721 10.091 1.00 81.31 183 ASN A N 1
ATOM 1473 C CA . ASN A 1 183 ? -11.839 -11.989 11.346 1.00 81.31 183 ASN A CA 1
ATOM 1474 C C . ASN A 1 183 ? -13.284 -11.909 11.865 1.00 81.31 183 ASN A C 1
ATOM 1476 O O . ASN A 1 183 ? -14.138 -11.239 11.282 1.00 81.31 183 ASN A O 1
ATOM 1480 N N . ALA A 1 184 ? -13.551 -12.600 12.979 1.00 69.88 184 ALA A N 1
ATOM 1481 C CA . ALA A 1 184 ? -14.874 -12.722 13.594 1.00 69.88 184 ALA A CA 1
ATOM 1482 C C . ALA A 1 184 ? -15.543 -11.373 13.901 1.00 69.88 184 ALA A C 1
ATOM 1484 O O . ALA A 1 184 ? -16.770 -11.293 13.952 1.00 69.88 184 ALA A O 1
ATOM 1485 N N . GLN A 1 185 ? -14.753 -10.311 14.065 1.00 67.38 185 GLN A N 1
ATOM 1486 C CA . GLN A 1 185 ? -15.262 -8.967 14.302 1.00 67.38 185 GLN A CA 1
ATOM 1487 C C . GLN A 1 185 ? -15.890 -8.338 13.039 1.00 67.38 185 GLN A C 1
ATOM 1489 O O . GLN A 1 185 ? -16.716 -7.439 13.169 1.00 67.38 185 GLN A O 1
ATOM 1494 N N . PHE A 1 186 ? -15.553 -8.818 11.830 1.00 65.12 186 PHE A N 1
ATOM 1495 C CA . PHE A 1 186 ? -15.875 -8.150 10.555 1.00 65.12 186 PHE A CA 1
ATOM 1496 C C . PHE A 1 186 ? -16.362 -9.079 9.427 1.00 65.12 186 PHE A C 1
ATOM 1498 O O . PHE A 1 186 ? -16.623 -8.619 8.316 1.00 65.12 186 PHE A O 1
ATOM 1505 N N . SER A 1 187 ? -16.529 -10.378 9.684 1.00 61.88 187 SER A N 1
ATOM 1506 C CA . SER A 1 187 ? -16.885 -11.376 8.660 1.00 61.88 187 SER A CA 1
ATOM 1507 C C . SER A 1 187 ? -18.224 -11.114 7.950 1.00 61.88 187 SER A C 1
ATOM 1509 O O . SER A 1 187 ? -18.394 -11.486 6.788 1.00 61.88 187 SER A O 1
ATOM 1511 N N . ARG A 1 188 ? -19.172 -10.418 8.598 1.00 62.62 188 ARG A N 1
ATOM 1512 C CA . ARG A 1 188 ? -20.466 -10.043 7.989 1.00 62.62 188 ARG A CA 1
ATOM 1513 C C . ARG A 1 188 ? -20.330 -8.987 6.888 1.00 62.62 188 ARG A C 1
ATOM 1515 O O . ARG A 1 188 ? -21.170 -8.944 5.988 1.00 62.62 188 ARG A O 1
ATOM 1522 N N . ASP A 1 189 ? -19.261 -8.195 6.906 1.00 67.75 189 ASP A N 1
ATOM 1523 C CA . ASP A 1 189 ? -19.084 -7.070 5.985 1.00 67.75 189 ASP A CA 1
ATOM 1524 C C . ASP A 1 189 ? -18.568 -7.507 4.608 1.00 67.75 189 ASP A C 1
ATOM 1526 O O . ASP A 1 189 ? -18.622 -6.736 3.652 1.00 67.75 189 ASP A O 1
ATOM 1530 N N . PHE A 1 190 ? -18.158 -8.772 4.440 1.00 79.56 190 PHE A N 1
ATOM 1531 C CA . PHE A 1 190 ? -17.648 -9.289 3.166 1.00 79.56 190 PHE A CA 1
ATOM 1532 C C . PHE A 1 190 ? -18.711 -9.432 2.055 1.00 79.56 190 PHE A C 1
ATOM 1534 O O . PHE A 1 190 ? -18.371 -9.747 0.914 1.00 79.56 190 PHE A O 1
ATOM 1541 N N . ASN A 1 191 ? -19.981 -9.124 2.303 1.00 81.00 191 ASN A N 1
ATOM 1542 C CA . ASN A 1 191 ? -20.995 -9.023 1.241 1.00 81.00 191 ASN A CA 1
ATOM 1543 C C . ASN A 1 191 ? -21.348 -7.580 0.862 1.00 81.00 191 ASN A C 1
ATOM 1545 O O . ASN A 1 191 ? -22.077 -7.350 -0.105 1.00 81.00 191 ASN A O 1
ATOM 1549 N N . THR A 1 192 ? -20.788 -6.606 1.575 1.00 84.94 192 THR A N 1
ATOM 1550 C CA . THR A 1 192 ? -21.057 -5.186 1.369 1.00 84.94 192 THR A CA 1
ATOM 1551 C C . THR A 1 192 ? -19.770 -4.390 1.189 1.00 84.94 192 THR A C 1
ATOM 1553 O O . THR A 1 192 ? -18.672 -4.881 1.454 1.00 84.94 192 THR A O 1
ATOM 1556 N N . GLY A 1 193 ? -19.895 -3.162 0.698 1.00 84.19 193 GLY A N 1
ATOM 1557 C CA . GLY A 1 193 ? -18.785 -2.219 0.684 1.00 84.19 193 GLY A CA 1
ATOM 1558 C C . GLY A 1 193 ? -18.444 -1.691 2.083 1.00 84.19 193 GLY A C 1
ATOM 1559 O O . GLY A 1 193 ? -19.286 -1.687 2.987 1.00 84.19 193 GLY A O 1
ATOM 1560 N N . PHE A 1 194 ? -17.203 -1.229 2.257 1.00 86.56 194 PHE A N 1
ATOM 1561 C CA . PHE A 1 194 ? -16.788 -0.465 3.432 1.00 86.56 194 PHE A CA 1
ATOM 1562 C C . PHE A 1 194 ? -16.023 0.796 3.028 1.00 86.56 194 PHE A C 1
ATOM 1564 O O . PHE A 1 194 ? -15.265 0.764 2.061 1.00 86.56 194 PHE A O 1
ATOM 1571 N N . GLY A 1 195 ? -16.222 1.895 3.758 1.00 87.81 195 GLY A N 1
ATOM 1572 C CA . GLY A 1 195 ? -15.477 3.137 3.530 1.00 87.81 195 GLY A CA 1
ATOM 1573 C C . GLY A 1 195 ? -14.034 3.075 4.031 1.00 87.81 195 GLY A C 1
ATOM 1574 O O . GLY A 1 195 ? -13.653 2.141 4.731 1.00 87.81 195 GLY A O 1
ATOM 1575 N N . ARG A 1 196 ? -13.227 4.071 3.670 1.00 90.50 196 ARG A N 1
ATOM 1576 C CA . ARG A 1 196 ? -11.807 4.172 4.058 1.00 90.50 196 ARG A CA 1
ATOM 1577 C C . ARG A 1 196 ? -11.639 4.606 5.523 1.00 90.50 196 ARG A C 1
ATOM 1579 O O . ARG A 1 196 ? -12.520 5.304 6.027 1.00 90.50 196 ARG A O 1
ATOM 1586 N N . PRO A 1 197 ? -10.541 4.231 6.208 1.00 91.94 197 PRO A N 1
ATOM 1587 C CA . PRO A 1 197 ? -10.245 4.765 7.534 1.00 91.94 197 PRO A CA 1
ATOM 1588 C C . PRO A 1 197 ? -9.933 6.262 7.460 1.00 91.94 197 PRO A C 1
ATOM 1590 O O . PRO A 1 197 ? -9.171 6.704 6.598 1.00 91.94 197 PRO A O 1
ATOM 1593 N N . ILE A 1 198 ? -10.516 7.031 8.376 1.00 91.25 198 ILE A N 1
ATOM 1594 C CA . ILE A 1 198 ? -10.367 8.488 8.438 1.00 91.25 198 ILE A CA 1
ATOM 1595 C C . ILE A 1 198 ? -9.318 8.855 9.489 1.00 91.25 198 ILE A C 1
ATOM 1597 O O . ILE A 1 198 ? -9.456 8.524 10.659 1.00 91.25 198 ILE A O 1
ATOM 1601 N N . ILE A 1 199 ? -8.276 9.565 9.087 1.00 90.19 199 ILE A N 1
ATOM 1602 C CA . ILE A 1 199 ? -7.229 10.088 9.957 1.00 90.19 199 ILE A CA 1
ATOM 1603 C C . ILE A 1 199 ? -7.570 11.546 10.266 1.00 90.19 199 ILE A C 1
ATOM 1605 O O . ILE A 1 199 ? -7.236 12.455 9.505 1.00 90.19 199 ILE A O 1
ATOM 1609 N N . THR A 1 200 ? -8.278 11.755 11.374 1.00 83.12 200 THR A N 1
ATOM 1610 C CA . THR A 1 200 ? -8.700 13.083 11.839 1.00 83.12 200 THR A CA 1
ATOM 1611 C C . THR A 1 200 ? -7.672 13.653 12.814 1.00 83.12 200 THR A C 1
ATOM 1613 O O . THR A 1 200 ? -7.225 12.963 13.728 1.00 83.12 200 THR A O 1
ATOM 1616 N N . ASN A 1 201 ? -7.322 14.933 12.659 1.00 75.69 201 ASN A N 1
ATOM 1617 C CA . ASN A 1 201 ? -6.473 15.733 13.561 1.00 75.69 201 ASN A CA 1
ATOM 1618 C C . ASN A 1 201 ? -5.014 15.281 13.767 1.00 75.69 201 ASN A C 1
ATOM 1620 O O . ASN A 1 201 ? -4.190 16.134 14.076 1.00 75.69 201 ASN A O 1
ATOM 1624 N N . ILE A 1 202 ? -4.646 14.015 13.548 1.00 78.44 202 ILE A N 1
ATOM 1625 C CA . ILE A 1 202 ? -3.264 13.525 13.729 1.00 78.44 202 ILE A CA 1
ATOM 1626 C C . ILE A 1 202 ? -2.285 14.316 12.850 1.00 78.44 202 ILE A C 1
ATOM 1628 O O . ILE A 1 202 ? -1.241 14.766 13.317 1.00 78.44 202 ILE A O 1
ATOM 1632 N N . LEU A 1 203 ? -2.654 14.546 11.586 1.00 73.12 203 LEU A N 1
ATOM 1633 C CA . LEU A 1 203 ? -1.824 15.285 10.632 1.00 73.12 203 LEU A CA 1
ATOM 1634 C C . LEU A 1 203 ? -1.767 16.787 10.965 1.00 73.12 203 LEU A C 1
ATOM 1636 O O . LEU A 1 203 ? -0.707 17.407 10.888 1.00 73.12 203 LEU A O 1
ATOM 1640 N N . LEU A 1 204 ? -2.879 17.365 11.428 1.00 70.06 204 LEU A N 1
ATOM 1641 C CA . LEU A 1 204 ? -2.911 18.758 11.882 1.00 70.06 204 LEU A CA 1
ATOM 1642 C C . LEU A 1 204 ? -2.000 18.973 13.100 1.00 70.06 204 LEU A C 1
ATOM 1644 O O . LEU A 1 204 ? -1.286 19.973 13.155 1.00 70.06 204 LEU A O 1
ATOM 1648 N N . CYS A 1 205 ? -1.965 18.021 14.041 1.00 63.19 205 CYS A N 1
ATOM 1649 C CA . CYS A 1 205 ? -1.130 18.089 15.245 1.00 63.19 205 CYS A CA 1
ATOM 1650 C C . CYS A 1 205 ? 0.374 18.148 14.950 1.00 63.19 205 CYS A C 1
ATOM 1652 O O . CYS A 1 205 ? 1.131 18.669 15.765 1.00 63.19 205 CYS A O 1
ATOM 1654 N N . ILE A 1 206 ? 0.807 17.643 13.795 1.00 69.00 206 ILE A N 1
ATOM 1655 C CA . ILE A 1 206 ? 2.208 17.686 13.351 1.00 69.00 206 ILE A CA 1
ATOM 1656 C C . ILE A 1 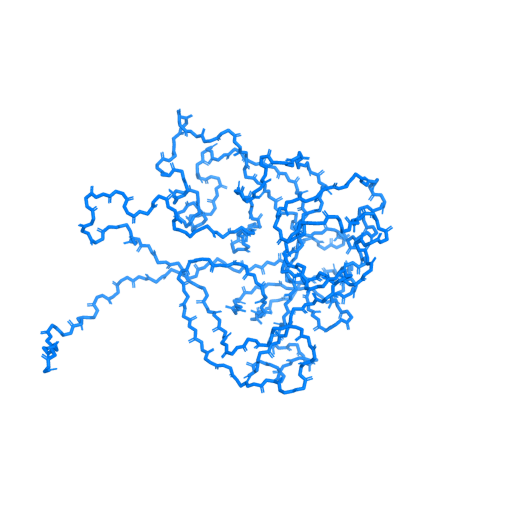206 ? 2.476 18.794 12.327 1.00 69.00 206 ILE A C 1
ATOM 1658 O O . ILE A 1 206 ? 3.569 18.880 11.779 1.00 69.00 206 ILE A O 1
ATOM 1662 N N . GLY A 1 207 ? 1.504 19.675 12.087 1.00 65.88 207 GLY A N 1
ATOM 1663 C CA . GLY A 1 207 ? 1.691 20.839 11.228 1.00 65.88 207 GLY A CA 1
ATOM 1664 C C . GLY A 1 207 ? 1.483 20.577 9.737 1.00 65.88 207 GLY A C 1
ATOM 1665 O O . GLY A 1 207 ? 1.838 21.442 8.937 1.00 65.88 207 GLY A O 1
ATOM 1666 N N . PHE A 1 208 ? 0.855 19.461 9.339 1.00 70.56 208 PHE A N 1
ATOM 1667 C CA . PHE A 1 208 ? 0.242 19.373 8.007 1.00 70.56 208 PHE A CA 1
ATOM 1668 C C . PHE A 1 208 ? -0.961 20.325 7.967 1.00 70.56 208 PHE A C 1
ATOM 1670 O O . PHE A 1 208 ? -2.102 19.932 8.191 1.00 70.56 208 PHE A O 1
ATOM 1677 N N . SER A 1 209 ? -0.693 21.613 7.743 1.00 59.19 209 SER A N 1
ATOM 1678 C CA . SER A 1 209 ? -1.715 22.648 7.635 1.00 59.19 209 SER A CA 1
ATOM 1679 C C . SER A 1 209 ? -2.158 22.830 6.190 1.00 59.19 209 SER A C 1
ATOM 1681 O O . SER A 1 209 ? -1.372 22.947 5.247 1.00 59.19 209 SER A O 1
ATOM 1683 N N . SER A 1 210 ? -3.471 22.872 6.025 1.00 51.16 210 SER A N 1
ATOM 1684 C CA . SER A 1 210 ? -4.158 22.906 4.753 1.00 51.16 210 SER A CA 1
ATOM 1685 C C . SER A 1 210 ? -4.145 24.286 4.092 1.00 51.16 210 SER A C 1
ATOM 1687 O O . SER A 1 210 ? -5.167 24.971 4.085 1.00 51.16 210 SER A O 1
ATOM 1689 N N . ASN A 1 211 ? -3.058 24.679 3.435 1.00 47.75 211 ASN A N 1
ATOM 1690 C CA . ASN A 1 211 ? -3.130 25.780 2.473 1.00 47.75 211 ASN A CA 1
ATOM 1691 C C . ASN A 1 211 ? -3.237 25.244 1.031 1.00 47.75 211 ASN A C 1
ATOM 1693 O O . ASN A 1 211 ? -2.259 24.903 0.381 1.00 47.75 211 ASN A O 1
ATOM 1697 N N . LYS A 1 212 ? -4.491 25.207 0.550 1.00 52.00 212 LYS A N 1
ATOM 1698 C CA . LYS A 1 212 ? -4.947 25.312 -0.856 1.00 52.00 212 LYS A CA 1
ATOM 1699 C C . LYS A 1 212 ? -4.683 24.206 -1.887 1.00 52.00 212 LYS A C 1
ATOM 1701 O O . LYS A 1 212 ? -5.089 24.402 -3.028 1.00 52.00 212 LYS A O 1
ATOM 1706 N N . GLN A 1 213 ? -4.103 23.058 -1.562 1.00 51.44 213 GLN A N 1
ATOM 1707 C CA . GLN A 1 213 ? -3.903 22.023 -2.586 1.00 51.44 213 GLN A CA 1
ATOM 1708 C C . GLN A 1 213 ? -4.854 20.833 -2.418 1.00 51.44 213 GLN A C 1
ATOM 1710 O O . GLN A 1 213 ? -4.786 20.090 -1.445 1.00 51.44 213 GLN A O 1
ATOM 1715 N N . GLY A 1 214 ? -5.774 20.688 -3.379 1.00 53.16 214 GLY A N 1
ATOM 1716 C CA . GLY A 1 214 ? -6.552 19.462 -3.604 1.00 53.16 214 GLY A CA 1
ATOM 1717 C C . GLY A 1 214 ? -5.777 18.398 -4.396 1.00 53.16 214 GLY A C 1
ATOM 1718 O O . GLY A 1 214 ? -6.293 17.306 -4.595 1.00 53.16 214 GLY A O 1
ATOM 1719 N N . GLN A 1 215 ? -4.561 18.729 -4.852 1.00 57.78 215 GLN A N 1
ATOM 1720 C CA . GLN A 1 215 ? -3.627 17.884 -5.602 1.00 57.78 215 GLN A CA 1
ATOM 1721 C C . GLN A 1 215 ? -2.187 18.308 -5.264 1.00 57.78 215 GLN A C 1
ATOM 1723 O O . GLN A 1 215 ? -1.928 19.510 -5.183 1.00 57.78 215 GLN A O 1
ATOM 1728 N N . GLY A 1 216 ? -1.265 17.356 -5.094 1.00 66.69 216 GLY A N 1
ATOM 1729 C CA . GLY A 1 216 ? 0.155 17.616 -4.810 1.00 66.69 216 GLY A CA 1
ATOM 1730 C C . GLY A 1 216 ? 0.681 16.873 -3.579 1.00 66.69 216 GLY A C 1
ATOM 1731 O O . GLY A 1 216 ? -0.091 16.301 -2.812 1.00 66.69 216 GLY A O 1
ATOM 1732 N N . ALA A 1 217 ? 2.003 16.879 -3.406 1.00 75.88 217 ALA A N 1
ATOM 1733 C CA . ALA A 1 217 ? 2.678 16.260 -2.274 1.00 75.88 217 ALA A CA 1
ATOM 1734 C C . ALA A 1 217 ? 3.092 17.321 -1.247 1.00 75.88 217 ALA A C 1
ATOM 1736 O O . ALA A 1 217 ? 3.506 18.423 -1.603 1.00 75.88 217 ALA A O 1
ATOM 1737 N N . GLN A 1 218 ? 2.993 16.980 0.035 1.00 80.31 218 GLN A N 1
ATOM 1738 C CA . GLN A 1 218 ? 3.435 17.820 1.144 1.00 80.31 218 GLN A CA 1
ATOM 1739 C C . GLN A 1 218 ? 4.350 17.006 2.056 1.00 80.31 218 GLN A C 1
ATOM 1741 O O . GLN A 1 218 ? 4.116 15.819 2.278 1.00 80.31 218 GLN A O 1
ATOM 1746 N N . SER A 1 219 ? 5.373 17.655 2.601 1.00 85.00 219 SER A N 1
ATOM 1747 C CA . SER A 1 219 ? 6.311 17.046 3.541 1.00 85.00 219 SER A CA 1
ATOM 1748 C C . SER A 1 219 ? 6.575 17.969 4.714 1.00 85.00 219 SER A C 1
ATOM 1750 O O . SER A 1 219 ? 6.668 19.187 4.554 1.00 85.00 219 SER A O 1
ATOM 1752 N 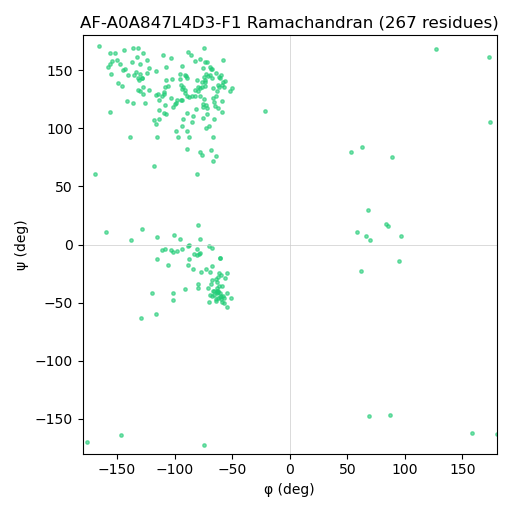N . ILE A 1 220 ? 6.779 17.365 5.875 1.00 87.88 220 ILE A N 1
ATOM 1753 C CA . ILE A 1 220 ? 7.225 18.030 7.094 1.00 87.88 220 ILE A CA 1
ATOM 1754 C C . ILE A 1 220 ? 8.406 17.248 7.661 1.00 87.88 220 ILE A C 1
ATOM 1756 O O . ILE A 1 220 ? 8.463 16.025 7.539 1.00 87.88 220 ILE A O 1
ATOM 1760 N N . MET A 1 221 ? 9.344 17.950 8.288 1.00 89.62 221 MET A N 1
ATOM 1761 C CA . MET A 1 221 ? 10.463 17.307 8.970 1.00 89.62 221 MET A CA 1
ATOM 1762 C C . MET A 1 221 ? 10.063 16.965 10.402 1.00 89.62 221 MET A C 1
ATOM 1764 O O . MET A 1 221 ? 9.632 17.840 11.153 1.00 89.62 221 MET A O 1
ATOM 1768 N N . LEU A 1 222 ? 10.244 15.704 10.782 1.00 89.94 222 LEU A N 1
ATOM 1769 C CA . LEU A 1 222 ? 9.996 15.201 12.129 1.00 89.94 222 LEU A CA 1
ATOM 1770 C C . LEU A 1 222 ? 11.269 14.584 12.708 1.00 89.94 222 LEU A C 1
ATOM 1772 O O . LEU A 1 222 ? 12.124 14.071 11.989 1.00 89.94 222 LEU A O 1
ATOM 1776 N N . THR A 1 223 ? 11.388 14.611 14.031 1.00 92.19 223 THR A N 1
ATOM 1777 C CA . THR A 1 223 ? 12.392 13.812 14.746 1.00 92.19 223 THR A CA 1
ATOM 1778 C C . THR A 1 223 ? 11.996 12.334 14.748 1.00 92.19 223 THR A C 1
ATOM 1780 O O . THR A 1 223 ? 10.814 12.005 14.672 1.00 92.19 223 THR A O 1
ATOM 1783 N N . ILE A 1 224 ? 12.961 11.426 14.926 1.00 90.81 224 ILE A N 1
ATOM 1784 C CA . ILE A 1 224 ? 12.695 9.974 14.988 1.00 90.81 224 ILE A CA 1
ATOM 1785 C C . ILE A 1 224 ? 11.578 9.617 15.997 1.00 90.81 224 ILE A C 1
ATOM 1787 O O . ILE A 1 224 ? 10.671 8.865 15.627 1.00 90.81 224 ILE A O 1
ATOM 1791 N N . PRO A 1 225 ? 11.558 10.155 17.239 1.00 92.00 225 PRO A N 1
ATOM 1792 C CA . PRO A 1 225 ? 10.466 9.884 18.175 1.00 92.00 225 PRO A CA 1
ATOM 1793 C C . PRO A 1 225 ? 9.104 10.390 17.687 1.00 92.00 225 PRO A C 1
ATOM 1795 O O . PRO A 1 225 ? 8.096 9.717 17.891 1.00 92.00 225 PRO A O 1
ATOM 1798 N N . GLN A 1 226 ? 9.062 11.549 17.021 1.00 91.56 226 GLN A N 1
ATOM 1799 C CA . GLN A 1 226 ? 7.828 12.088 16.444 1.00 91.56 226 GLN A CA 1
ATOM 1800 C C . GLN A 1 226 ? 7.335 11.219 15.287 1.00 91.56 226 GLN A C 1
ATOM 1802 O O . GLN A 1 226 ? 6.156 10.889 15.258 1.00 91.56 226 GLN A O 1
ATOM 1807 N N . THR A 1 227 ? 8.219 10.784 14.386 1.00 92.06 227 THR A N 1
ATOM 1808 C CA . THR A 1 227 ? 7.874 9.875 13.282 1.00 92.06 227 THR A CA 1
ATOM 1809 C C . THR A 1 227 ? 7.268 8.576 13.806 1.00 92.06 227 THR A C 1
ATOM 1811 O O . THR A 1 227 ? 6.209 8.152 13.342 1.00 92.06 227 THR A O 1
ATOM 1814 N N . LYS A 1 228 ? 7.882 7.977 14.836 1.00 92.75 228 LYS A N 1
ATOM 1815 C CA . LYS A 1 228 ? 7.331 6.796 15.512 1.00 92.75 228 LYS A CA 1
ATOM 1816 C C . LYS A 1 228 ? 5.953 7.074 16.117 1.00 92.75 228 LYS A C 1
ATOM 1818 O O . LYS A 1 228 ? 5.032 6.294 15.910 1.00 92.75 228 LYS A O 1
ATOM 1823 N N . CYS A 1 229 ? 5.807 8.192 16.821 1.00 92.31 229 CYS A N 1
ATOM 1824 C CA . CYS A 1 229 ? 4.545 8.589 17.438 1.00 92.31 229 CYS A CA 1
ATOM 1825 C C . CYS A 1 229 ? 3.429 8.775 16.394 1.00 92.31 229 CYS A C 1
ATOM 1827 O O . CYS A 1 229 ? 2.313 8.301 16.592 1.00 92.31 229 CYS A O 1
ATOM 1829 N N . VAL A 1 230 ? 3.731 9.396 15.249 1.00 93.25 230 VAL A N 1
ATOM 1830 C CA . VAL A 1 230 ? 2.784 9.555 14.133 1.00 93.25 230 VAL A CA 1
ATOM 1831 C C . VAL A 1 230 ? 2.359 8.202 13.579 1.00 93.25 230 VAL A C 1
ATOM 1833 O O . VAL A 1 230 ? 1.164 7.967 13.405 1.00 93.25 230 VAL A O 1
ATOM 1836 N N . TRP A 1 231 ? 3.312 7.296 13.350 1.00 95.88 231 TRP A N 1
ATOM 1837 C CA . TRP A 1 231 ? 3.007 5.937 12.910 1.00 95.88 231 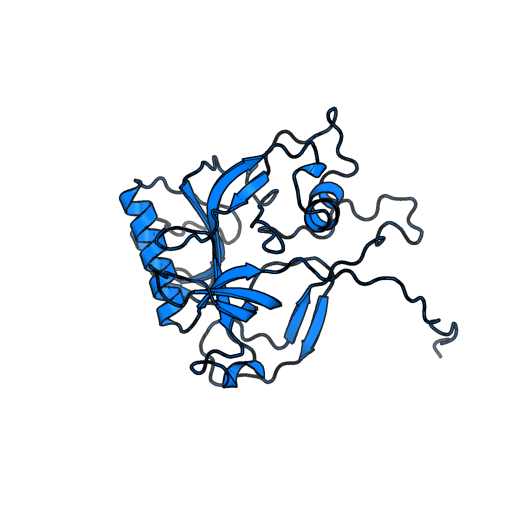TRP A CA 1
ATOM 1838 C C . TRP A 1 231 ? 2.062 5.227 13.888 1.00 95.88 231 TRP A C 1
ATOM 1840 O O . TRP A 1 231 ? 1.028 4.705 13.474 1.00 95.88 231 TRP A O 1
ATOM 1850 N N . GLU A 1 232 ? 2.382 5.254 15.186 1.00 95.19 232 GLU A N 1
ATOM 1851 C CA . GLU A 1 232 ? 1.601 4.588 16.236 1.00 95.19 232 GLU A CA 1
ATOM 1852 C C . GLU A 1 232 ? 0.187 5.165 16.336 1.00 95.19 232 GLU A C 1
ATOM 1854 O O . GLU A 1 232 ? -0.774 4.404 16.458 1.00 95.19 232 GLU A O 1
ATOM 1859 N N . GLN A 1 233 ? 0.036 6.488 16.234 1.00 94.81 233 GLN A N 1
ATOM 1860 C CA . GLN A 1 233 ? -1.271 7.144 16.243 1.00 94.81 233 GLN A CA 1
ATOM 1861 C C . GLN A 1 233 ? -2.118 6.748 15.031 1.00 94.81 233 GLN A C 1
ATOM 1863 O O . GLN A 1 233 ? -3.278 6.378 15.204 1.00 94.81 233 GLN A O 1
ATOM 1868 N N . ILE A 1 234 ? -1.548 6.764 13.821 1.00 95.94 234 ILE A N 1
ATOM 1869 C CA . ILE A 1 234 ? -2.273 6.373 12.604 1.00 95.94 234 ILE A CA 1
ATOM 1870 C C . ILE A 1 234 ? -2.670 4.897 12.672 1.00 95.94 234 ILE A C 1
ATOM 1872 O O . ILE A 1 234 ? -3.829 4.558 12.445 1.00 95.94 234 ILE A O 1
ATOM 1876 N N . ALA A 1 235 ? -1.736 4.012 13.019 1.00 96.38 235 ALA A N 1
ATOM 1877 C CA . ALA A 1 235 ? -2.004 2.584 13.127 1.00 96.38 235 ALA A CA 1
ATOM 1878 C C . ALA A 1 235 ? -3.048 2.279 14.218 1.00 96.38 235 ALA A C 1
ATOM 1880 O O . ALA A 1 235 ? -3.946 1.465 13.999 1.00 96.38 235 ALA A O 1
ATOM 1881 N N . THR A 1 236 ? -2.992 2.971 15.361 1.00 95.50 236 THR A N 1
ATOM 1882 C CA . THR A 1 236 ? -4.015 2.869 16.417 1.00 95.50 236 THR A CA 1
ATOM 1883 C C . THR A 1 236 ? -5.379 3.294 15.900 1.00 95.50 236 THR A C 1
ATOM 1885 O O . THR A 1 236 ? -6.361 2.598 16.139 1.00 95.50 236 THR A O 1
ATOM 1888 N N . GLU A 1 237 ? -5.452 4.406 15.174 1.00 94.94 237 GLU A N 1
ATOM 1889 C CA . GLU A 1 237 ? -6.709 4.939 14.656 1.00 94.94 237 GLU A CA 1
ATOM 1890 C C . GLU A 1 237 ? -7.336 4.008 13.606 1.00 94.94 237 GLU A C 1
ATOM 1892 O O . GLU A 1 237 ? -8.536 3.729 13.651 1.00 94.94 237 GLU A O 1
ATOM 1897 N N . VAL A 1 238 ? -6.513 3.425 12.732 1.00 94.94 238 VAL A N 1
ATOM 1898 C CA . VAL A 1 238 ? -6.924 2.393 11.769 1.00 94.94 238 VAL A CA 1
ATOM 1899 C C . VAL A 1 238 ? -7.511 1.172 12.488 1.00 94.94 238 VAL A C 1
ATOM 1901 O O . VAL A 1 238 ? -8.621 0.738 12.167 1.00 94.94 238 VAL A O 1
ATOM 1904 N N . LEU A 1 239 ? -6.815 0.649 13.503 1.00 94.69 239 LEU A N 1
ATOM 1905 C CA . LEU A 1 239 ? -7.292 -0.483 14.306 1.00 94.69 239 LEU A CA 1
ATOM 1906 C C . LEU A 1 239 ? -8.580 -0.141 15.073 1.00 94.69 239 LEU A C 1
ATOM 1908 O O . LEU A 1 239 ? -9.516 -0.940 15.104 1.00 94.69 239 LEU A O 1
ATOM 1912 N N . ARG A 1 240 ? -8.668 1.065 15.649 1.00 93.12 240 ARG A N 1
ATOM 1913 C CA . ARG A 1 240 ? -9.834 1.555 16.402 1.00 93.12 240 ARG A CA 1
ATOM 1914 C C . ARG A 1 240 ? -11.090 1.623 15.533 1.00 93.12 240 ARG A C 1
ATOM 1916 O O . ARG A 1 240 ? -12.178 1.317 16.012 1.00 93.12 240 ARG A O 1
ATOM 1923 N N . GLN A 1 241 ? -10.946 1.973 14.255 1.00 91.56 241 GLN A N 1
ATOM 1924 C CA . GLN A 1 241 ? -12.035 1.970 13.268 1.00 91.56 241 GLN A CA 1
ATOM 1925 C C . GLN A 1 241 ? -12.385 0.564 12.741 1.00 91.56 241 GLN A C 1
ATOM 1927 O O . GLN A 1 241 ? -13.240 0.406 11.861 1.00 91.56 241 GLN A O 1
ATOM 1932 N N . GLY A 1 242 ? -11.749 -0.476 13.283 1.00 90.38 242 GLY A N 1
ATOM 1933 C CA . GLY A 1 242 ? -12.025 -1.876 12.985 1.00 90.38 242 GLY A CA 1
ATOM 1934 C C . GLY A 1 242 ? -11.323 -2.408 11.739 1.00 90.38 242 GLY A C 1
ATOM 1935 O O . GLY A 1 242 ? -11.731 -3.422 11.180 1.00 90.38 242 GLY 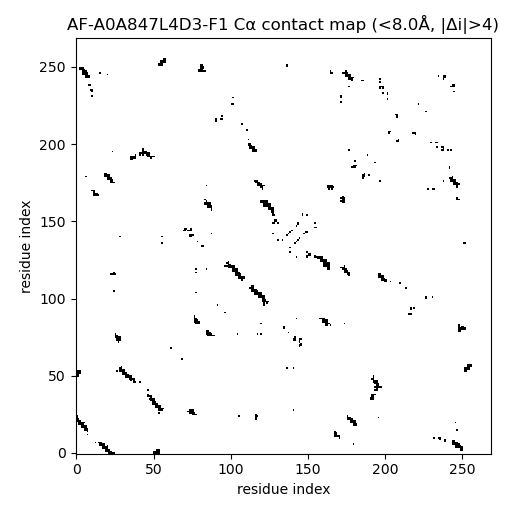A O 1
ATOM 1936 N N . PHE A 1 243 ? -10.289 -1.733 11.255 1.00 93.50 243 PHE A N 1
ATOM 1937 C CA . PHE A 1 243 ? -9.446 -2.297 10.209 1.00 93.50 243 PHE A CA 1
ATOM 1938 C C . PHE A 1 243 ? -8.355 -3.167 10.827 1.00 93.50 243 PHE A C 1
ATOM 1940 O O . PHE A 1 243 ? -8.053 -3.082 12.015 1.00 93.50 243 PHE A O 1
ATOM 1947 N N . VAL A 1 244 ? -7.750 -4.003 9.998 1.00 96.00 244 VAL A N 1
ATOM 1948 C CA . VAL A 1 244 ? -6.476 -4.659 10.277 1.00 96.00 244 VAL A CA 1
ATOM 1949 C C . VAL A 1 244 ? -5.367 -3.956 9.498 1.00 96.00 244 VAL A C 1
ATOM 1951 O O . VAL A 1 244 ? -5.641 -3.258 8.519 1.00 96.00 244 VAL A O 1
ATOM 1954 N N . LEU A 1 245 ? -4.115 -4.143 9.912 1.00 97.69 245 LEU A N 1
ATOM 1955 C CA . LEU A 1 245 ? -2.955 -3.620 9.191 1.00 97.69 245 LEU A CA 1
ATOM 1956 C C . LEU A 1 245 ? -2.461 -4.718 8.242 1.00 97.69 245 LEU A C 1
ATOM 1958 O O . LEU A 1 245 ? -1.849 -5.679 8.702 1.00 97.69 245 LEU A O 1
ATOM 1962 N N . GLY A 1 246 ? -2.777 -4.621 6.950 1.00 97.88 246 GLY A N 1
ATOM 1963 C CA . GLY A 1 246 ? -2.290 -5.544 5.921 1.00 97.88 246 GLY A CA 1
ATOM 1964 C C . GLY A 1 246 ? -0.809 -5.302 5.647 1.00 97.88 246 GLY A C 1
ATOM 1965 O O . GLY A 1 246 ? -0.435 -4.204 5.243 1.00 97.88 246 GLY A O 1
ATOM 1966 N N . THR A 1 247 ? 0.029 -6.303 5.901 1.00 97.44 247 THR A N 1
ATOM 1967 C CA . THR A 1 247 ? 1.499 -6.201 5.906 1.00 97.44 247 THR A CA 1
ATOM 1968 C C . THR A 1 247 ? 2.160 -6.842 4.694 1.00 97.44 247 THR A C 1
ATOM 1970 O O . THR A 1 247 ? 3.330 -6.579 4.427 1.00 97.44 247 THR A O 1
ATOM 1973 N N . HIS A 1 248 ? 1.438 -7.709 3.990 1.00 97.81 248 HIS A N 1
ATOM 1974 C CA . HIS A 1 248 ? 1.899 -8.396 2.791 1.00 97.81 248 HIS A CA 1
ATOM 1975 C C . HIS A 1 248 ? 0.686 -8.782 1.947 1.00 97.81 248 HIS A C 1
ATOM 1977 O O . HIS A 1 248 ? -0.370 -9.097 2.498 1.00 97.81 248 HIS A O 1
ATOM 1983 N N . PHE A 1 249 ? 0.847 -8.764 0.630 1.00 97.81 249 PHE A N 1
ATOM 1984 C CA . PHE A 1 249 ? -0.149 -9.232 -0.323 1.00 97.81 249 PHE A CA 1
ATOM 1985 C C . PHE A 1 249 ? 0.558 -10.135 -1.316 1.00 97.81 249 PHE A C 1
ATOM 1987 O O . PHE A 1 249 ? 1.614 -9.763 -1.834 1.00 97.81 249 PHE A O 1
ATOM 1994 N N . ASP A 1 250 ? -0.027 -11.298 -1.577 1.00 97.44 250 ASP A N 1
ATOM 1995 C CA . ASP A 1 250 ? 0.560 -12.273 -2.486 1.00 97.44 250 ASP A CA 1
ATOM 1996 C C . ASP A 1 250 ? 0.771 -11.656 -3.882 1.00 97.44 250 ASP A C 1
ATOM 1998 O O . ASP A 1 250 ? 0.171 -10.642 -4.261 1.00 97.44 250 ASP A O 1
ATOM 2002 N N . ALA A 1 251 ? 1.668 -12.253 -4.666 1.00 95.00 251 ALA A N 1
ATOM 2003 C CA . ALA A 1 251 ? 1.880 -11.821 -6.039 1.00 95.00 251 ALA A CA 1
ATOM 2004 C C . ALA A 1 251 ? 0.590 -11.975 -6.864 1.00 95.00 251 ALA A C 1
ATOM 2006 O O . ALA A 1 251 ? -0.150 -12.953 -6.731 1.00 95.00 251 ALA A O 1
ATOM 2007 N N . LEU A 1 252 ? 0.345 -11.026 -7.774 1.00 93.56 252 LEU A N 1
ATOM 2008 C CA . LEU A 1 252 ? -0.831 -11.077 -8.640 1.00 93.56 252 LEU A CA 1
ATOM 2009 C C . LEU A 1 252 ? -0.876 -12.383 -9.441 1.00 93.56 252 LEU A C 1
ATOM 2011 O O . LEU A 1 252 ? 0.099 -12.795 -10.067 1.00 93.56 252 LEU A O 1
ATOM 2015 N N . SER A 1 253 ? -2.056 -12.999 -9.505 1.00 90.81 253 SER A N 1
ATOM 2016 C CA . SER A 1 253 ? -2.258 -14.145 -10.393 1.00 90.81 253 SER A CA 1
ATOM 2017 C C . SER A 1 253 ? -2.053 -13.744 -11.859 1.00 90.81 253 SER A C 1
ATOM 2019 O O . SER A 1 253 ? -2.525 -12.691 -12.295 1.00 90.81 253 SER A O 1
ATOM 2021 N N . THR A 1 254 ? -1.366 -14.592 -12.624 1.00 84.50 254 THR A N 1
ATOM 2022 C CA . THR A 1 254 ? -1.180 -14.408 -14.069 1.00 84.50 254 THR A CA 1
ATOM 2023 C C . THR A 1 254 ? -2.266 -15.169 -14.816 1.00 84.50 254 THR A C 1
ATOM 2025 O O . THR A 1 254 ? -2.415 -16.379 -14.642 1.00 84.50 254 THR A O 1
ATOM 2028 N N . VAL A 1 255 ? -3.028 -14.485 -15.668 1.00 78.25 255 VAL A N 1
ATOM 2029 C CA . VAL A 1 255 ? -4.038 -15.143 -16.508 1.00 78.25 255 VAL A CA 1
ATOM 2030 C C . VAL A 1 255 ? -3.419 -15.492 -17.860 1.00 78.25 255 VAL A C 1
ATOM 2032 O O . VAL A 1 255 ? -3.174 -14.616 -18.687 1.00 78.25 255 VAL A O 1
ATOM 2035 N N . GLY A 1 256 ? -3.176 -16.786 -18.083 1.00 58.44 256 GLY A N 1
ATOM 2036 C CA . GLY A 1 256 ? -2.766 -17.322 -19.381 1.00 58.44 256 GLY A CA 1
ATOM 2037 C C . GLY A 1 256 ? -3.897 -17.254 -20.411 1.00 58.44 256 GLY A C 1
ATOM 2038 O O . GLY A 1 256 ? -5.077 -17.398 -20.084 1.00 58.44 256 GLY A O 1
ATOM 2039 N N . ILE A 1 257 ? -3.544 -17.034 -21.675 1.00 45.91 257 ILE A N 1
ATOM 2040 C CA . ILE A 1 257 ? -4.496 -17.046 -22.785 1.00 45.91 257 ILE A CA 1
ATOM 2041 C C . ILE A 1 257 ? -4.911 -18.499 -23.059 1.00 45.91 257 ILE A C 1
ATOM 2043 O O . ILE A 1 257 ? -4.209 -19.213 -23.765 1.00 45.91 257 ILE A O 1
ATOM 2047 N N . ASN A 1 258 ? -6.080 -18.921 -22.577 1.00 39.12 258 ASN A N 1
ATOM 2048 C CA . ASN A 1 258 ? -6.878 -19.892 -23.322 1.00 39.12 258 ASN A CA 1
ATOM 2049 C C . ASN A 1 258 ? -7.785 -19.076 -24.244 1.00 39.12 258 ASN A C 1
ATOM 2051 O O . ASN A 1 258 ? -8.801 -18.532 -23.814 1.00 39.12 258 ASN A O 1
ATOM 2055 N N . LEU A 1 259 ? -7.369 -18.923 -25.504 1.00 40.22 259 LEU A N 1
ATOM 2056 C CA . LEU A 1 259 ? -8.184 -18.376 -26.590 1.00 40.22 259 LEU A CA 1
ATOM 2057 C C . LEU A 1 259 ? -9.366 -19.330 -26.838 1.00 40.22 259 LEU A C 1
ATOM 2059 O O . LEU A 1 259 ? -9.374 -20.093 -27.796 1.00 40.22 259 LEU A O 1
ATOM 2063 N N . CYS A 1 260 ? -10.377 -19.298 -25.974 1.00 32.59 260 CYS A N 1
ATOM 2064 C CA . CYS A 1 260 ? -11.697 -19.768 -26.354 1.00 32.59 260 CYS A CA 1
ATOM 2065 C C . CYS A 1 260 ? -12.306 -18.688 -27.248 1.00 32.59 260 CYS A C 1
ATOM 2067 O O . CYS A 1 260 ? -12.600 -17.580 -26.803 1.00 32.59 260 CYS A O 1
ATOM 2069 N N . CYS A 1 261 ? -12.391 -19.030 -28.529 1.00 33.50 261 CYS A N 1
ATOM 2070 C CA . CYS A 1 261 ? -13.096 -18.362 -29.610 1.00 33.50 261 CYS A CA 1
ATOM 2071 C C . CYS A 1 261 ? -14.229 -17.440 -29.127 1.00 33.50 261 CYS A C 1
ATOM 2073 O O . CYS A 1 261 ? -15.248 -17.909 -28.627 1.00 33.50 261 CYS A O 1
ATOM 2075 N N . VAL A 1 262 ? -14.083 -16.133 -29.348 1.00 33.34 262 VAL A N 1
ATOM 2076 C CA . VAL A 1 262 ? -15.251 -15.255 -29.475 1.00 33.34 262 VAL A CA 1
ATOM 2077 C C . VAL A 1 262 ? -15.821 -15.544 -30.867 1.00 33.34 262 VAL A C 1
ATOM 2079 O O . VAL A 1 262 ? -15.084 -15.360 -31.839 1.00 33.34 262 VAL A O 1
ATOM 2082 N N . PRO A 1 263 ? -17.066 -16.034 -31.015 1.00 32.59 263 PRO A N 1
ATOM 2083 C CA . PRO A 1 263 ? -17.657 -16.223 -32.329 1.00 32.59 263 PRO A CA 1
ATOM 2084 C C . PRO A 1 263 ? -17.772 -14.860 -33.005 1.00 32.59 263 PRO A C 1
ATOM 2086 O O . PRO A 1 263 ? -18.448 -13.951 -32.521 1.00 32.59 263 PRO A O 1
ATOM 2089 N N . SER A 1 264 ? -17.073 -14.709 -34.121 1.00 36.44 264 SER A N 1
ATOM 2090 C CA . SER A 1 264 ? -17.218 -13.588 -35.031 1.00 36.44 264 SER A CA 1
ATOM 2091 C C . SER A 1 264 ? -18.597 -13.657 -35.678 1.00 36.44 264 SER A C 1
ATOM 2093 O O . SER A 1 264 ? -18.733 -14.346 -36.678 1.00 36.44 264 SER A O 1
ATOM 2095 N N . THR A 1 265 ? -19.600 -12.994 -35.100 1.00 39.84 265 THR A N 1
ATOM 2096 C CA . THR A 1 265 ? -20.744 -12.381 -35.804 1.00 39.84 265 THR A CA 1
ATOM 2097 C C . THR A 1 265 ? -21.745 -11.841 -34.786 1.00 39.84 265 THR A C 1
ATOM 2099 O O . THR A 1 265 ? -22.531 -12.591 -34.214 1.00 39.84 265 THR A O 1
ATOM 2102 N N . LEU A 1 266 ? -21.773 -10.523 -34.625 1.00 30.77 266 LEU A N 1
ATOM 2103 C CA . LEU A 1 266 ? -22.998 -9.794 -34.313 1.00 30.77 266 LEU A CA 1
ATOM 2104 C C . LEU A 1 266 ? -22.951 -8.521 -35.156 1.00 30.77 266 LEU A C 1
ATOM 2106 O O . LEU A 1 266 ? -22.311 -7.535 -34.802 1.00 30.77 266 LEU A O 1
ATOM 2110 N N . HIS A 1 267 ? -23.552 -8.609 -36.342 1.00 32.69 267 HIS A N 1
ATOM 2111 C CA . HIS A 1 267 ? -23.954 -7.433 -37.096 1.00 32.69 267 HIS A CA 1
ATOM 2112 C C . HIS A 1 267 ? -25.049 -6.722 -36.301 1.00 32.69 267 HIS A C 1
ATOM 2114 O O . HIS A 1 267 ? -26.071 -7.327 -35.975 1.00 32.69 267 HIS A O 1
ATOM 2120 N N . CYS A 1 268 ? -24.816 -5.452 -35.977 1.00 30.75 268 CYS A N 1
ATOM 2121 C CA . CYS A 1 268 ? -25.859 -4.557 -35.502 1.00 30.75 268 CYS A CA 1
ATOM 2122 C C . CYS A 1 268 ? -26.896 -4.365 -36.617 1.00 30.75 268 CYS A C 1
ATOM 2124 O O . CYS A 1 268 ? -26.525 -4.047 -37.749 1.00 30.75 268 CYS A O 1
ATOM 2126 N N . CYS A 1 269 ? -28.165 -4.586 -36.277 1.00 37.19 269 CYS A N 1
ATOM 2127 C CA . CYS A 1 269 ? -29.297 -3.966 -36.961 1.00 37.19 269 CYS A CA 1
ATOM 2128 C C . CYS A 1 269 ? -29.407 -2.501 -36.528 1.00 37.19 269 CYS A C 1
ATOM 2130 O O . CYS A 1 269 ? -29.031 -2.214 -35.366 1.00 37.19 269 CYS A O 1
#

Foldseek 3Di:
DWFWFWFALDLQDQDIDTFIKDFAFDWQADWDKDAFDAPPPFPFPDWDRIGTADFDEPPPQDPPDPPRVQLPGIAGVQPFAADWGKGFDDQVVVDPDDQQDWDFDFAADDQFKTFGFKIFGFHDWDFCPPVVVDDPRCCRRHVCSNQPDDDPVRGDPGTMTTWAFDDRRDRDTMFGWIDGCPPPVCVVCVRTGHHTQIDGCLCVVQPPHDDDDSDHDDDDDDDSVSSSVSRNSVQVSSSVVPTITGRHGYHHHYDDDPPPDPPPDDDDD

Solvent-accessible surface area (backbone atoms only — not comparable to full-atom values): 15978 Å² total; per-residue (Å²): 63,46,48,53,29,28,28,35,85,58,74,75,37,77,60,72,46,79,42,50,32,33,35,58,71,68,71,53,66,53,58,51,73,46,80,33,44,86,48,88,83,60,84,42,65,68,65,40,58,56,42,34,37,66,36,40,66,81,80,75,74,62,95,79,58,92,54,83,88,54,88,79,72,38,65,41,66,60,33,52,52,34,94,48,36,37,39,71,66,86,69,46,95,79,51,93,84,49,66,74,41,76,47,78,40,63,45,75,80,56,93,61,35,33,33,51,23,33,43,38,23,30,58,41,70,43,63,55,53,68,57,85,82,50,56,69,63,55,36,60,54,34,52,34,51,75,65,41,90,71,41,90,90,69,42,63,87,71,45,31,36,33,34,24,62,69,48,66,75,51,74,75,48,20,32,28,53,21,43,45,52,82,40,84,94,47,42,81,49,78,58,32,32,68,37,50,51,70,50,61,53,64,52,52,76,73,63,62,68,86,79,88,68,96,69,86,86,87,87,79,92,69,54,74,72,53,50,51,50,52,52,53,52,52,54,48,49,38,40,73,75,66,30,30,41,29,48,43,24,54,58,63,52,73,60,75,89,76,84,73,77,76,80,91,76,82,82,82,129

Radius of gyration: 19.82 Å; Cα contacts (8 Å, |Δi|>4): 513; chains: 1; bounding box: 52×46×56 Å

Secondary structure (DSSP, 8-state):
-EEEEEEESSSS-SS-EEEEEEE-----S-EEEEE-B--TT--SS---SEEEEE-B-TT-S-SS-SS-TTSS----SSB-BSSS-EE-STTGGG----TT-EEEEEEE-SSSEEEEEEEEEEEEEE-S-SGGGS-HHHIIIIIHHHHSS--TTT--SSPEEEEPPP-TT-----BEEEEETT-TTTGGGGGB--PPPEEESHHHHTT----S-SSS-------HHHHHHHHHHHHHHHHHTT-EEEEEEPPPPB---------S-----

Mean predicted aligned error: 8.68 Å

Sequence (269 aa):
MEHEGEYVTRLNPTQSTKDTLRFWGEYEGFSKFRLLGRNLNNTNHNNPCAVHFPFYYPNWVNRGSTTPACVNCHNTDPFIFGDYFYYAFCLKNQLNIQPGDIVIFGSRVNQNDFVLDTLFVIDGSMSVHPLSQYDTIYQESTLIRAYGNVTANNAPTMPVHIGKKFTPNNGIFSFVPARAKNNAQFSRDFNTGFGRPIITNILLCIGFSSNKQGQGAQSIMLTIPQTKCVWEQIATEVLRQGFVLGTHFDALSTVGINLCCVPSTLHCC

pLDDT: mean 81.2, std 17.38, range [30.75, 98.12]